Protein AF-A0A2P8HF59-F1 (afdb_monomer)

Organism: Chitinophaga niastensis (NCBI:txid536980)

pLDDT: mean 84.45, std 17.25, range [27.61, 98.44]

Foldseek 3Di:
DDDDDDDDDDDDPPDPPPPPQDDFFPVLVVLLCVCPPDDLVVVLVSLVVVLVVLVVVLVVLVVDDDDDADADDPVQFAFDDPDDFDDPVLLVVLVVVQQVQWFWAWAFAPQWIAIAIDGPCCPPPPNVLFDDKWKWFCKWQFPLRDIDRDIFTNPRPTTHRHPTWTFKTKIKIKGKGFPDKDKDKAFPVRQWDDDPNWIWGFPDADFQKTKIKTAAQLQVFWRDKFFADPVRTTFAFDDKDKWLDDPVVLSVLSVQQSVLSVVLSVCSVVVVDPDSVSSSVSSSVRRDSDDSPHRHRMMMMMTGGSHTGGMMMTMGRPDMDMDIDIDMHGHPDTDPVQWHQYQHPPPRDTDTDRNPPPD

Secondary structure (DSSP, 8-state):
---------------------PPPPHHHHHHHHTTTT--HHHHHHHHHHHHHHHHHHHHHHHH-PPPPP----TTT--B-PPP-PPPHHHHHHHHHHHHTTEEEEEEEETTEEEEEEEETTTTSTTSTTSPPPEEEEEEEEETTS-EE----B-SS---B---SPEEEEEEEEEEEEEEEEEEEEEESS--EEEETTEEEEEEEEETTEEEEEE-HHHHHTEEEEEEE-TTSPBBPEEEEEEESS-HHHHHHHHHHHHHHHHHHHHHHHTT--SSHHHHHHHHHHHS-S--TTSPPS-EEEEEEESS--SEEEEEEEEEEEEEEEEEEEEESS---SSEEEEEPTTT--EEEEE-----

Radius of gyration: 27.86 Å; Cα contacts (8 Å, |Δi|>4): 628; chains: 1; bounding box: 71×87×73 Å

Solvent-accessible surface area (backbone atoms only — not comparable to full-atom values): 20608 Å² total; per-residue (Å²): 139,86,84,90,82,90,80,90,79,88,78,80,82,72,74,79,74,74,72,70,80,76,73,70,33,73,64,54,50,53,59,55,50,72,47,64,94,50,50,73,69,56,47,53,49,55,52,48,52,51,40,51,53,49,48,53,50,55,54,55,56,67,72,60,74,81,84,77,70,50,80,53,54,86,90,66,42,39,69,42,78,77,90,70,85,71,51,71,66,59,54,50,51,48,50,52,56,48,65,75,54,40,24,27,38,73,48,48,41,62,73,19,26,27,39,36,72,41,51,90,56,55,88,43,94,82,51,74,86,59,69,84,63,45,44,32,38,52,31,40,35,30,71,85,73,49,72,46,69,64,74,43,60,51,76,52,70,50,74,41,88,42,82,70,51,52,48,35,32,37,26,45,38,37,41,61,48,65,76,34,73,46,78,47,77,35,34,91,91,43,39,62,50,72,43,98,87,17,47,38,32,58,78,44,78,47,46,14,29,41,28,36,41,23,25,43,66,34,42,76,27,54,74,50,79,46,39,16,28,88,88,67,48,35,40,24,75,72,48,76,53,73,36,60,56,56,71,66,61,48,53,50,44,50,51,51,46,43,52,32,43,54,51,52,51,56,37,48,79,68,61,71,49,90,47,65,68,55,42,49,54,50,48,68,71,55,44,66,65,71,53,93,79,57,90,58,59,33,28,30,40,39,41,34,38,37,26,42,55,49,34,36,40,42,32,29,53,72,34,68,49,77,47,77,48,78,50,73,33,40,41,76,66,66,67,82,82,31,69,40,72,24,36,39,80,89,75,68,45,80,42,84,41,74,46,83,75,79,123

Sequence (359 aa):
MIAKRLTIAALLLIGFNACTPKKPSAKMLEFLAAFDGKTMAEAREILSNHDQEIAHYIDFLKAFKEEAPKSYKADEEKFDEPYTLPSPESVKAKYTAYFAAIGFKQQVVYPNFLVVVEDTRRRSDGLGDLEVPGFETEKIFFHDGSSDNKKYLLDGATKIVAIKTADSILTNVNYSYTTKMVKVTLDKSNRSQTYKGAEIKIVKLDDNRVKLMMRDSAYQNYLYVEALNKDGKPLDYSSRTSSAMESADFKEILNDYSKALKNLIKQFDKGVYKDIASLKKAIAAQISDKSPFDDTTSGFTENYYHGNIDKVNVYLSDGRNKIKQQTVLQNIEPNYTGYTLTQDEKTSALDLKISQVNT

Mean predicted aligned error: 10.86 Å

Structure (mmCIF, N/CA/C/O backbone):
data_AF-A0A2P8HF59-F1
#
_entry.id   AF-A0A2P8HF59-F1
#
loop_
_atom_site.group_PDB
_atom_site.id
_atom_site.type_symbol
_atom_site.label_atom_id
_atom_site.label_alt_id
_atom_site.label_comp_id
_atom_site.label_asym_id
_atom_site.label_entity_id
_atom_site.label_seq_id
_atom_site.pdbx_PDB_ins_code
_atom_site.Cartn_x
_atom_site.Cartn_y
_atom_site.Cartn_z
_atom_site.occupancy
_atom_site.B_iso_or_equiv
_atom_site.auth_seq_id
_atom_site.auth_comp_id
_atom_site.auth_asym_id
_atom_site.auth_atom_id
_atom_site.pdbx_PDB_model_num
ATOM 1 N N . MET A 1 1 ? -34.752 62.292 -49.647 1.00 38.91 1 MET A N 1
ATOM 2 C CA . MET A 1 1 ? -33.740 62.123 -48.580 1.00 38.91 1 MET A CA 1
ATOM 3 C C . MET A 1 1 ? -34.352 61.250 -47.504 1.00 38.91 1 MET A C 1
ATOM 5 O O . MET A 1 1 ? -35.385 61.608 -46.960 1.00 38.91 1 MET A O 1
ATOM 9 N N . ILE A 1 2 ? -33.817 60.039 -47.358 1.00 32.16 2 ILE A N 1
ATOM 10 C CA . ILE A 1 2 ? -34.489 58.876 -46.766 1.00 32.16 2 ILE A CA 1
ATOM 11 C C . ILE A 1 2 ? -34.048 58.689 -45.313 1.00 32.16 2 ILE A C 1
ATOM 13 O O . ILE A 1 2 ? -32.860 58.697 -45.011 1.00 32.16 2 ILE A O 1
ATOM 17 N N . ALA A 1 3 ? -35.034 58.489 -44.441 1.00 33.03 3 ALA A N 1
ATOM 18 C CA . ALA A 1 3 ? -34.884 58.035 -43.066 1.00 33.03 3 ALA A CA 1
ATOM 19 C C . ALA A 1 3 ? -34.903 56.493 -42.964 1.00 33.03 3 ALA A C 1
ATOM 21 O O . ALA A 1 3 ? -35.505 55.824 -43.802 1.00 33.03 3 ALA A O 1
ATOM 22 N N . LYS A 1 4 ? -34.370 55.991 -41.834 1.00 33.38 4 LYS A N 1
ATOM 23 C CA . LYS A 1 4 ? -34.388 54.614 -41.275 1.00 33.38 4 LYS A CA 1
ATOM 24 C C . LYS A 1 4 ? -33.317 53.633 -41.789 1.00 33.38 4 LYS A C 1
ATOM 26 O O . LYS A 1 4 ? -33.374 53.199 -42.931 1.00 33.38 4 LYS A O 1
ATOM 31 N N . ARG A 1 5 ? -32.492 53.102 -40.870 1.00 29.70 5 ARG A N 1
ATOM 32 C CA . ARG A 1 5 ? -32.722 51.821 -40.155 1.00 29.70 5 ARG A CA 1
ATOM 33 C C . ARG A 1 5 ? -31.656 51.568 -39.070 1.00 29.70 5 ARG A C 1
ATOM 35 O O . ARG A 1 5 ? -30.482 51.851 -39.257 1.00 29.70 5 ARG A O 1
ATOM 42 N N . LEU A 1 6 ? -32.126 51.015 -37.950 1.00 33.59 6 LEU A N 1
ATOM 43 C CA . LEU A 1 6 ? -31.378 50.376 -36.862 1.00 33.59 6 LEU A CA 1
ATOM 44 C C . LEU A 1 6 ? -30.552 49.191 -37.399 1.00 33.59 6 LEU A C 1
ATOM 46 O O . LEU A 1 6 ? -31.091 48.395 -38.169 1.00 33.59 6 LEU A O 1
ATOM 50 N N . THR A 1 7 ? -29.324 48.978 -36.922 1.00 29.59 7 THR A N 1
ATOM 51 C CA . THR A 1 7 ? -28.735 47.627 -36.830 1.00 29.59 7 THR A CA 1
ATOM 52 C C . THR A 1 7 ? -27.801 47.552 -35.624 1.00 29.59 7 THR A C 1
ATOM 54 O O . THR A 1 7 ? -26.777 48.223 -35.554 1.00 29.59 7 THR A O 1
ATOM 57 N N . ILE A 1 8 ? -28.225 46.737 -34.661 1.00 32.34 8 ILE A N 1
ATOM 58 C CA . ILE A 1 8 ? -27.476 46.255 -33.505 1.00 32.34 8 ILE A CA 1
ATOM 59 C C . ILE A 1 8 ? -26.435 45.254 -34.017 1.00 32.34 8 ILE A C 1
ATOM 61 O O . ILE A 1 8 ? -26.804 44.283 -34.673 1.00 32.34 8 ILE A O 1
ATOM 65 N N . ALA A 1 9 ? -25.163 45.453 -33.683 1.00 29.34 9 ALA A N 1
ATOM 66 C CA . ALA A 1 9 ? -24.141 44.414 -33.765 1.00 29.34 9 ALA A CA 1
ATOM 67 C C . ALA A 1 9 ? -23.433 44.325 -32.409 1.00 29.34 9 ALA A C 1
ATOM 69 O O . ALA A 1 9 ? -22.420 44.972 -32.157 1.00 29.34 9 ALA A O 1
ATOM 70 N N . ALA A 1 10 ? -24.026 43.531 -31.518 1.00 30.00 10 ALA A N 1
ATOM 71 C CA . ALA A 1 10 ? -23.351 42.982 -30.357 1.00 30.00 10 ALA A CA 1
ATOM 72 C C . ALA A 1 10 ? -22.351 41.926 -30.850 1.00 30.00 10 ALA A C 1
ATOM 74 O O . ALA A 1 10 ? -22.754 40.851 -31.293 1.00 30.00 10 ALA A O 1
ATOM 75 N N . LEU A 1 11 ? -21.055 42.231 -30.796 1.00 29.73 11 LEU A N 1
ATOM 76 C CA . LEU A 1 11 ? -19.991 41.265 -31.060 1.00 29.73 11 LEU A CA 1
ATOM 77 C C . LEU A 1 11 ? -19.392 40.815 -29.726 1.00 29.73 11 LEU A C 1
ATOM 79 O O . LEU A 1 11 ? -18.489 41.426 -29.167 1.00 29.73 11 LEU A O 1
ATOM 83 N N . LEU A 1 12 ? -20.031 39.765 -29.207 1.00 27.61 12 LEU A N 1
ATOM 84 C CA . LEU A 1 12 ? -19.476 38.635 -28.461 1.00 27.61 12 LEU A CA 1
ATOM 85 C C . LEU A 1 12 ? -17.967 38.714 -28.158 1.00 27.61 12 LEU A C 1
ATOM 87 O O . LEU A 1 12 ? -17.145 38.116 -28.848 1.00 27.61 12 LEU A O 1
ATOM 91 N N . LEU A 1 13 ? -17.623 39.334 -27.029 1.00 29.05 13 LEU A N 1
ATOM 92 C CA . LEU A 1 13 ? -16.489 38.904 -26.211 1.00 29.05 13 LEU A CA 1
ATOM 93 C C . LEU A 1 13 ? -16.902 37.604 -25.501 1.00 29.05 13 LEU A C 1
ATOM 95 O O . LEU A 1 13 ? -17.212 37.600 -24.311 1.00 29.05 13 LEU A O 1
ATOM 99 N N . ILE A 1 14 ? -16.963 36.491 -26.243 1.00 33.50 14 ILE A N 1
ATOM 100 C CA . ILE A 1 14 ? -16.892 35.174 -25.604 1.00 33.50 14 ILE A CA 1
ATOM 101 C C . ILE A 1 14 ? -15.462 35.058 -25.103 1.00 33.50 14 ILE A C 1
ATOM 103 O O . ILE A 1 14 ? -14.513 35.008 -25.886 1.00 33.50 14 ILE A O 1
ATOM 107 N N . GLY A 1 15 ? -15.334 35.062 -23.780 1.00 29.17 15 GLY A N 1
ATOM 108 C CA . GLY A 1 15 ? -14.090 34.790 -23.098 1.00 29.17 15 GLY A CA 1
ATOM 109 C C . GLY A 1 15 ? -13.474 33.510 -23.641 1.00 29.17 15 GLY A C 1
ATOM 110 O O . GLY A 1 15 ? -14.030 32.419 -23.500 1.00 29.17 15 GLY A O 1
ATOM 111 N N . PHE A 1 16 ? -12.280 33.646 -24.208 1.00 28.77 16 PHE A N 1
ATOM 112 C CA . PHE A 1 16 ? -11.287 32.600 -24.083 1.00 28.77 16 PHE A CA 1
ATOM 113 C C . PHE A 1 16 ? -11.053 32.430 -22.580 1.00 28.77 16 PHE A C 1
ATOM 115 O O . PHE A 1 16 ? -10.208 33.097 -21.988 1.00 28.77 16 PHE A O 1
ATOM 122 N N . ASN A 1 17 ? -11.833 31.548 -21.948 1.00 28.52 17 ASN A N 1
ATOM 123 C CA . ASN A 1 17 ? -11.328 30.800 -20.814 1.00 28.52 17 ASN A CA 1
ATOM 124 C C . ASN A 1 17 ? -10.080 30.114 -21.351 1.00 28.52 17 ASN A C 1
ATOM 126 O O . ASN A 1 17 ? -10.163 29.103 -22.050 1.00 28.52 17 ASN A O 1
ATOM 130 N N . ALA A 1 18 ? -8.935 30.744 -21.110 1.00 30.19 18 ALA A N 1
ATOM 131 C CA . ALA A 1 18 ? -7.647 30.121 -21.249 1.00 30.19 18 ALA A CA 1
ATOM 132 C C . ALA A 1 18 ? -7.712 28.856 -20.390 1.00 30.19 18 ALA A C 1
ATOM 134 O O . ALA A 1 18 ? -7.566 28.908 -19.171 1.00 30.19 18 ALA A O 1
ATOM 135 N N . CYS A 1 19 ? -8.003 27.720 -21.033 1.00 35.47 19 CYS A N 1
ATOM 136 C CA . CYS A 1 19 ? -7.560 26.429 -20.553 1.00 35.47 19 CYS A CA 1
ATOM 137 C C . CYS A 1 19 ? -6.059 26.597 -20.384 1.00 35.47 19 CYS A C 1
ATOM 139 O O . CYS A 1 19 ? -5.315 26.594 -21.365 1.00 35.47 19 CYS A O 1
ATOM 141 N N . THR A 1 20 ? -5.620 26.819 -19.149 1.00 37.91 20 THR A N 1
ATOM 142 C CA . THR A 1 20 ? -4.241 26.549 -18.789 1.00 37.91 20 THR A CA 1
ATOM 143 C C . THR A 1 20 ? -3.966 25.134 -19.293 1.00 37.91 20 THR A C 1
ATOM 145 O O . THR A 1 20 ? -4.726 24.224 -18.948 1.00 37.91 20 THR A O 1
ATOM 148 N N . PRO A 1 21 ? -2.992 24.941 -20.202 1.00 43.91 21 PRO A N 1
ATOM 149 C CA . PRO A 1 21 ? -2.698 23.619 -20.724 1.00 43.91 21 PRO A CA 1
ATOM 150 C C . PRO A 1 21 ? -2.394 22.732 -19.523 1.00 43.91 21 PRO A C 1
ATOM 152 O O . PRO A 1 21 ? -1.458 22.993 -18.763 1.00 43.91 21 PRO A O 1
ATOM 155 N N . LYS A 1 22 ? -3.268 21.751 -19.294 1.00 60.56 22 LYS A N 1
ATOM 156 C CA . LYS A 1 22 ? -3.132 20.838 -18.172 1.00 60.56 22 LYS A CA 1
ATOM 157 C C . LYS A 1 22 ? -1.852 20.040 -18.408 1.00 60.56 22 LYS A C 1
ATOM 159 O O . LYS A 1 22 ? -1.588 19.573 -19.515 1.00 60.56 22 LYS A O 1
ATOM 164 N N . LYS A 1 23 ? -0.978 20.025 -17.403 1.00 62.94 23 LYS A N 1
ATOM 165 C CA . LYS A 1 23 ? 0.322 19.364 -17.506 1.00 62.94 23 LYS A CA 1
ATOM 166 C C . LYS A 1 23 ? 0.081 17.849 -17.416 1.00 62.94 23 LYS A C 1
ATOM 168 O O . LYS A 1 23 ? -0.527 17.437 -16.430 1.00 62.94 23 LYS A O 1
ATOM 173 N N . PRO A 1 24 ? 0.556 17.038 -18.379 1.00 68.81 24 PRO A N 1
ATOM 174 C CA . PRO A 1 24 ? 0.387 15.587 -18.334 1.00 68.81 24 PRO A CA 1
ATOM 175 C C . PRO A 1 24 ? 0.991 14.981 -17.061 1.00 68.81 24 PRO A C 1
ATOM 177 O O . PRO A 1 24 ? 2.034 15.455 -16.593 1.00 68.81 24 PRO A O 1
ATOM 180 N N . SER A 1 25 ? 0.373 13.923 -16.527 1.00 71.19 25 SER A N 1
ATOM 181 C CA . SER A 1 25 ? 0.937 13.155 -15.410 1.00 71.19 25 SER A CA 1
ATOM 182 C C . SER A 1 25 ? 2.217 12.410 -15.822 1.00 71.19 25 SER A C 1
ATOM 184 O O . SER A 1 25 ? 2.475 12.200 -17.009 1.00 71.19 25 SER A O 1
ATOM 186 N N . ALA A 1 26 ? 3.0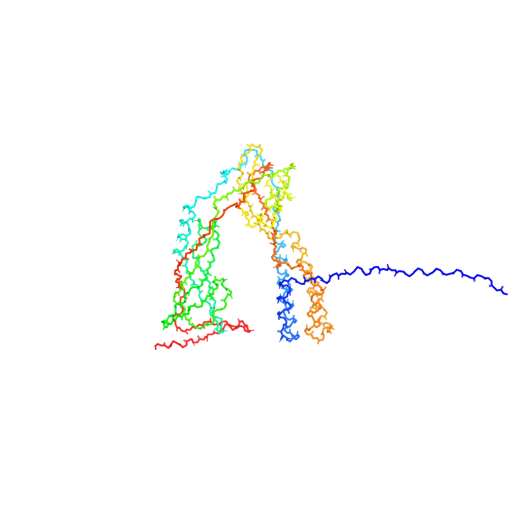38 11.985 -14.854 1.00 76.12 26 ALA A N 1
ATOM 187 C CA . ALA A 1 26 ? 4.251 11.208 -15.140 1.00 76.12 26 ALA A CA 1
ATOM 188 C C . ALA A 1 26 ? 3.926 9.897 -15.880 1.00 76.12 26 ALA A C 1
ATOM 190 O O . ALA A 1 26 ? 4.586 9.565 -16.861 1.00 76.12 26 ALA A O 1
ATOM 191 N N . LYS A 1 27 ? 2.843 9.219 -15.485 1.00 76.69 27 LYS A N 1
ATOM 192 C CA . LYS A 1 27 ? 2.346 8.006 -16.148 1.00 76.69 27 LYS A CA 1
ATOM 193 C C . LYS A 1 27 ? 1.855 8.278 -17.566 1.00 76.69 27 LYS 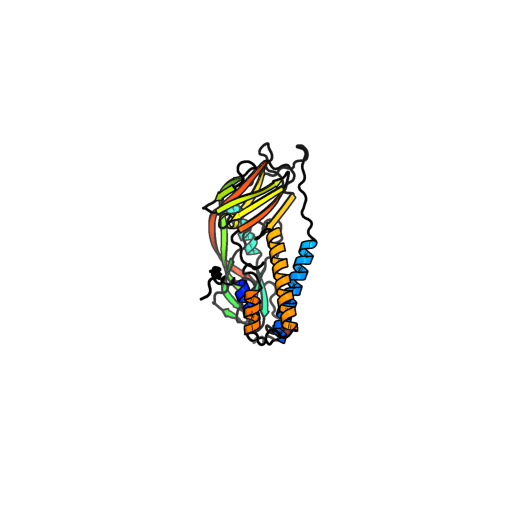A C 1
ATOM 195 O O . LYS A 1 27 ? 2.102 7.477 -18.462 1.00 76.69 27 LYS A O 1
ATOM 200 N N . MET A 1 28 ? 1.225 9.429 -17.800 1.00 79.81 28 MET A N 1
ATOM 201 C CA . MET A 1 28 ? 0.874 9.858 -19.155 1.00 79.81 28 MET A CA 1
ATOM 202 C C . MET A 1 28 ? 2.122 10.086 -20.017 1.00 79.81 28 MET A C 1
ATOM 204 O O . MET A 1 28 ? 2.143 9.710 -21.186 1.00 79.81 28 MET A O 1
ATOM 208 N N . LEU A 1 29 ? 3.177 10.683 -19.457 1.00 83.19 29 LEU A N 1
ATOM 209 C CA . LEU A 1 29 ? 4.440 10.883 -20.171 1.00 83.19 29 LEU A CA 1
ATOM 210 C C . LEU A 1 29 ? 5.133 9.552 -20.493 1.00 83.19 29 LEU A C 1
ATOM 212 O O . LEU A 1 29 ? 5.613 9.392 -21.612 1.00 83.19 29 LEU A O 1
ATOM 216 N N . GLU A 1 30 ? 5.133 8.595 -19.562 1.00 82.56 30 GLU A N 1
ATOM 217 C CA . GLU A 1 30 ? 5.618 7.226 -19.794 1.00 82.56 30 GLU A CA 1
ATOM 218 C C . GLU A 1 30 ? 4.829 6.536 -20.915 1.00 82.56 30 GLU A C 1
ATOM 220 O O . GLU A 1 30 ? 5.422 5.989 -21.845 1.00 82.56 30 GLU A O 1
ATOM 225 N N . PHE A 1 31 ? 3.496 6.632 -20.889 1.00 85.25 31 PHE A N 1
ATOM 226 C CA . PHE A 1 31 ? 2.644 6.079 -21.941 1.00 85.25 31 PHE A CA 1
ATOM 227 C C . PHE A 1 31 ? 2.947 6.705 -23.308 1.00 85.25 31 PHE A C 1
ATOM 229 O O . PHE A 1 31 ? 3.101 5.999 -24.301 1.00 85.25 31 PHE A O 1
ATOM 236 N N . LEU A 1 32 ? 3.108 8.029 -23.372 1.00 88.06 32 LEU A N 1
ATOM 237 C CA . LEU A 1 32 ? 3.492 8.723 -24.603 1.00 88.06 32 LEU A CA 1
ATOM 238 C C . LEU A 1 32 ? 4.896 8.329 -25.088 1.00 88.06 32 LEU A C 1
ATOM 240 O O . LEU A 1 32 ? 5.128 8.302 -26.298 1.00 88.06 32 LEU A O 1
ATOM 244 N N . ALA A 1 33 ? 5.826 8.036 -24.179 1.00 88.25 33 ALA A N 1
ATOM 245 C CA . ALA A 1 33 ? 7.178 7.594 -24.516 1.00 88.25 33 ALA A CA 1
ATOM 246 C C . ALA A 1 33 ? 7.205 6.182 -25.124 1.00 88.25 33 ALA A C 1
ATOM 248 O O . ALA A 1 33 ? 8.082 5.887 -25.932 1.00 88.25 33 ALA A O 1
ATOM 249 N N . ALA A 1 34 ? 6.211 5.332 -24.834 1.00 88.12 34 ALA A N 1
ATOM 250 C CA . ALA A 1 34 ? 6.103 3.994 -25.427 1.00 88.12 34 ALA A CA 1
ATOM 251 C C . ALA A 1 34 ? 5.974 4.007 -26.966 1.00 88.12 34 ALA A C 1
ATOM 253 O O . ALA A 1 34 ? 6.251 3.005 -27.626 1.00 88.12 34 ALA A O 1
ATOM 254 N N . PHE A 1 35 ? 5.587 5.148 -27.546 1.00 91.44 35 PHE A N 1
ATOM 255 C CA . PHE A 1 35 ? 5.467 5.345 -28.991 1.00 91.44 35 PHE A CA 1
ATOM 256 C C . PHE A 1 35 ? 6.767 5.827 -29.655 1.00 91.44 35 PHE A C 1
ATOM 258 O O . PHE A 1 35 ? 6.836 5.896 -30.884 1.00 91.44 35 PHE A O 1
ATOM 265 N N . ASP A 1 36 ? 7.797 6.185 -28.887 1.00 90.50 36 ASP A N 1
ATOM 266 C CA . ASP A 1 36 ? 9.020 6.755 -29.448 1.00 90.50 36 ASP A CA 1
ATOM 267 C C . ASP A 1 36 ? 9.812 5.714 -30.248 1.00 90.50 36 ASP A C 1
ATOM 269 O O . ASP A 1 36 ? 10.074 4.599 -29.798 1.00 90.50 36 ASP A O 1
ATOM 273 N N . GLY A 1 37 ? 10.164 6.078 -31.485 1.00 89.94 37 GLY A N 1
ATOM 274 C CA . GLY A 1 37 ? 10.840 5.183 -32.427 1.00 89.94 37 GLY A CA 1
ATOM 275 C C . GLY A 1 37 ? 9.962 4.060 -32.993 1.00 89.94 37 GLY A C 1
ATOM 276 O O . GLY A 1 37 ? 10.484 3.210 -33.710 1.00 89.94 37 GLY A O 1
ATOM 277 N N . LYS A 1 38 ? 8.655 4.048 -32.699 1.00 93.06 38 LYS A N 1
ATOM 278 C CA . LYS A 1 38 ? 7.714 3.049 -33.218 1.00 93.06 38 LYS A CA 1
ATOM 279 C C . LYS A 1 38 ? 7.197 3.405 -34.604 1.00 93.06 38 LYS A C 1
ATOM 281 O O . LYS A 1 38 ? 7.033 4.569 -34.965 1.00 93.06 38 LYS A O 1
ATOM 286 N N . THR A 1 39 ? 6.897 2.376 -35.379 1.00 94.19 39 THR A N 1
ATOM 287 C CA . THR A 1 39 ? 6.131 2.491 -36.618 1.00 94.19 39 THR A CA 1
ATOM 288 C C . THR A 1 39 ? 4.648 2.710 -36.316 1.00 94.19 39 THR A C 1
ATOM 290 O O . THR A 1 39 ? 4.161 2.433 -35.220 1.00 94.19 39 THR A O 1
ATOM 293 N N . MET A 1 40 ? 3.892 3.177 -37.312 1.00 93.25 40 MET A N 1
ATOM 294 C CA . MET A 1 40 ? 2.438 3.320 -37.183 1.00 93.25 40 MET A CA 1
ATOM 295 C C . MET A 1 40 ? 1.758 1.971 -36.873 1.00 93.25 40 MET A C 1
ATOM 297 O O . MET A 1 40 ? 0.856 1.920 -36.043 1.00 93.25 40 MET A O 1
ATOM 301 N N . ALA A 1 41 ? 2.220 0.866 -37.466 1.00 92.69 41 ALA A N 1
ATOM 302 C CA . ALA A 1 41 ? 1.682 -0.463 -37.172 1.00 92.69 41 ALA A CA 1
ATOM 303 C C . ALA A 1 41 ? 1.895 -0.861 -35.699 1.00 92.69 41 ALA A C 1
ATOM 305 O O . ALA A 1 41 ? 0.938 -1.235 -35.025 1.00 92.69 41 ALA A O 1
ATOM 306 N N . GLU A 1 42 ? 3.111 -0.687 -35.172 1.00 92.12 42 GLU A N 1
ATOM 307 C CA . GLU A 1 42 ? 3.408 -0.947 -33.755 1.00 92.12 42 GLU A CA 1
ATOM 308 C C . GLU A 1 42 ? 2.610 -0.021 -32.825 1.00 92.12 42 GLU A C 1
ATOM 310 O O . GLU A 1 42 ? 2.076 -0.457 -31.810 1.00 92.12 42 GLU A O 1
ATOM 315 N N . ALA A 1 43 ? 2.462 1.259 -33.177 1.00 92.88 43 ALA A N 1
ATOM 316 C CA . ALA A 1 43 ? 1.654 2.201 -32.404 1.00 92.88 43 ALA A CA 1
ATOM 317 C C . ALA A 1 43 ? 0.179 1.771 -32.318 1.00 92.88 43 ALA A C 1
ATOM 319 O O . ALA A 1 43 ? -0.466 1.935 -31.279 1.00 92.88 43 ALA A O 1
ATOM 320 N N . ARG A 1 44 ? -0.361 1.200 -33.399 1.00 93.62 44 ARG A N 1
ATOM 321 C CA . ARG A 1 44 ? -1.729 0.676 -33.435 1.00 93.62 44 ARG A CA 1
ATOM 322 C C . ARG A 1 44 ? -1.905 -0.546 -32.540 1.00 93.62 44 ARG A C 1
ATOM 324 O O . ARG A 1 44 ? -2.962 -0.682 -31.920 1.00 93.62 44 ARG A O 1
ATOM 331 N N . GLU A 1 45 ? -0.894 -1.405 -32.485 1.00 92.44 45 GLU A N 1
ATOM 332 C CA . GLU A 1 45 ? -0.853 -2.570 -31.604 1.00 92.44 45 GLU A CA 1
ATOM 333 C C . GLU A 1 45 ? -0.790 -2.148 -30.131 1.00 92.44 45 GLU A C 1
ATOM 335 O O . GLU A 1 45 ? -1.604 -2.612 -29.338 1.00 92.44 45 GLU A O 1
ATOM 340 N N . ILE A 1 46 ? 0.065 -1.176 -29.784 1.00 90.62 46 ILE A N 1
ATOM 341 C CA . ILE A 1 46 ? 0.151 -0.616 -28.423 1.00 90.62 46 ILE A CA 1
ATOM 342 C C . ILE A 1 46 ? -1.218 -0.107 -27.947 1.00 90.62 46 ILE A C 1
ATOM 344 O O . ILE A 1 46 ? -1.645 -0.442 -26.840 1.00 90.62 46 ILE A O 1
ATOM 348 N N . LEU A 1 47 ? -1.924 0.668 -28.783 1.00 92.62 47 LEU A N 1
ATOM 349 C CA . LEU A 1 47 ? -3.267 1.168 -28.462 1.00 92.62 47 LEU A CA 1
ATOM 350 C C . LEU A 1 47 ? -4.285 0.034 -28.292 1.00 92.62 47 LEU A C 1
ATOM 352 O O . LEU A 1 47 ? -5.103 0.087 -27.377 1.00 92.62 47 LEU A O 1
ATOM 356 N N . SER A 1 48 ? -4.237 -0.979 -29.165 1.00 92.38 48 SER A N 1
ATOM 357 C CA . SER A 1 48 ? -5.096 -2.168 -29.083 1.00 92.38 48 SER A CA 1
ATOM 358 C C . SER A 1 48 ? -4.902 -2.920 -27.771 1.00 92.38 48 SER A C 1
ATOM 360 O O . SER A 1 48 ? -5.883 -3.249 -27.108 1.00 92.38 48 SER A O 1
ATOM 362 N N . ASN A 1 49 ? -3.647 -3.178 -27.401 1.00 89.69 49 ASN A N 1
ATOM 363 C CA . ASN A 1 49 ? -3.311 -3.932 -26.198 1.00 89.69 49 ASN A CA 1
ATOM 364 C C . ASN A 1 49 ? -3.794 -3.182 -24.953 1.00 89.69 49 ASN A C 1
ATOM 366 O O . ASN A 1 49 ? -4.464 -3.773 -24.112 1.00 89.69 49 ASN A O 1
ATOM 370 N N . HIS A 1 50 ? -3.590 -1.861 -24.896 1.00 88.62 50 HIS A N 1
ATOM 371 C CA . HIS A 1 50 ? -4.108 -1.044 -23.795 1.00 88.62 50 HIS A CA 1
ATOM 372 C C . HIS A 1 50 ? -5.647 -1.030 -23.736 1.00 88.62 50 HIS A C 1
ATOM 374 O O . HIS A 1 50 ? -6.210 -1.090 -22.646 1.00 88.62 50 HIS A O 1
ATOM 380 N N . ASP A 1 51 ? -6.362 -0.973 -24.870 1.00 91.38 51 ASP A N 1
ATOM 381 C CA . ASP A 1 51 ? -7.837 -1.041 -24.852 1.00 91.38 51 ASP A CA 1
ATOM 382 C C . ASP A 1 51 ? -8.329 -2.400 -24.337 1.00 91.38 51 ASP A C 1
ATOM 384 O O . ASP A 1 51 ? -9.265 -2.451 -23.538 1.00 91.38 51 ASP A O 1
ATOM 388 N N . GLN A 1 52 ? -7.673 -3.493 -24.737 1.00 91.38 52 GLN A N 1
ATOM 389 C CA . GLN A 1 52 ? -7.991 -4.838 -24.255 1.00 91.38 52 GLN A CA 1
ATOM 390 C C . GLN A 1 52 ? -7.710 -5.001 -22.759 1.00 91.38 52 GLN A C 1
ATOM 392 O O . GLN A 1 52 ? -8.560 -5.519 -22.037 1.00 91.38 52 GLN A O 1
ATOM 397 N N . GLU A 1 53 ? -6.561 -4.530 -22.274 1.00 87.56 53 GLU A N 1
ATOM 398 C CA . GLU A 1 53 ? -6.213 -4.555 -20.849 1.00 87.56 53 GLU A CA 1
ATOM 399 C C . GLU A 1 53 ? -7.249 -3.805 -20.005 1.00 87.56 53 GLU A C 1
ATOM 401 O O . GLU A 1 53 ? -7.766 -4.344 -19.022 1.00 87.56 53 GLU A O 1
ATOM 406 N N . ILE A 1 54 ? -7.622 -2.592 -20.423 1.00 88.69 54 ILE A N 1
ATOM 407 C CA . ILE A 1 54 ? -8.642 -1.796 -19.733 1.00 88.69 54 ILE A CA 1
ATOM 408 C C . ILE A 1 54 ? -10.012 -2.480 -19.805 1.00 88.69 54 ILE A C 1
ATOM 410 O O . ILE A 1 54 ? -10.735 -2.496 -18.809 1.00 88.69 54 ILE A O 1
ATOM 414 N N . ALA A 1 55 ? -10.376 -3.081 -20.942 1.00 88.00 55 ALA A N 1
ATOM 415 C CA . ALA A 1 55 ? -11.630 -3.818 -21.080 1.00 88.00 55 ALA A CA 1
ATOM 416 C C . ALA A 1 55 ? -11.698 -5.024 -20.129 1.00 88.00 55 ALA A C 1
ATOM 418 O O . ALA A 1 55 ? -12.679 -5.163 -19.397 1.00 88.00 55 ALA A O 1
ATOM 419 N N . HIS A 1 56 ? -10.641 -5.841 -20.070 1.00 87.75 56 HIS A N 1
ATOM 420 C CA . HIS A 1 56 ? -10.547 -6.960 -19.130 1.00 87.75 56 HIS A CA 1
ATOM 421 C C . HIS A 1 56 ? -10.659 -6.489 -17.682 1.00 87.75 56 HIS A C 1
ATOM 423 O O . HIS A 1 56 ? -11.344 -7.116 -16.875 1.00 87.75 56 HIS A O 1
ATOM 429 N N . TYR A 1 57 ? -10.028 -5.363 -17.354 1.00 85.56 57 TYR A N 1
ATOM 430 C CA . TYR A 1 57 ? -10.078 -4.810 -16.012 1.00 85.56 57 TYR A CA 1
ATOM 431 C C . TYR A 1 57 ? -11.477 -4.284 -15.647 1.00 85.56 57 TYR A C 1
ATOM 433 O O . TYR A 1 57 ? -11.980 -4.555 -14.557 1.00 85.56 57 TYR A O 1
ATOM 441 N N . ILE A 1 58 ? -12.163 -3.606 -16.573 1.00 86.56 58 ILE A N 1
ATOM 442 C CA . ILE A 1 58 ? -13.567 -3.199 -16.407 1.00 86.56 58 ILE A CA 1
ATOM 443 C C . ILE A 1 58 ? -14.466 -4.423 -16.187 1.00 86.56 58 ILE A C 1
ATOM 445 O O . ILE A 1 58 ? -15.321 -4.403 -15.301 1.00 86.56 58 ILE A O 1
ATOM 449 N N . ASP A 1 59 ? -14.287 -5.488 -16.968 1.00 86.56 59 ASP A N 1
ATOM 450 C CA . ASP A 1 59 ? -15.090 -6.707 -16.845 1.00 86.56 59 ASP A CA 1
ATOM 451 C C . ASP A 1 59 ? -14.817 -7.451 -15.536 1.00 86.56 59 ASP A C 1
ATOM 453 O O . ASP A 1 59 ? -15.757 -7.875 -14.861 1.00 86.56 59 ASP A O 1
ATOM 457 N N . PHE A 1 60 ? -13.555 -7.511 -15.112 1.00 84.12 60 PHE A N 1
ATOM 458 C CA . PHE A 1 60 ? -13.174 -7.994 -13.790 1.00 84.12 60 PHE A CA 1
ATOM 459 C C . PHE A 1 60 ? -13.890 -7.208 -12.684 1.00 84.12 60 PHE A C 1
ATOM 461 O O . PHE A 1 60 ? -14.516 -7.808 -11.813 1.00 84.12 60 PHE A O 1
ATOM 468 N N . LEU A 1 61 ? -13.902 -5.872 -12.752 1.00 82.38 61 LEU A N 1
ATOM 469 C CA . LEU A 1 61 ? -14.588 -5.028 -11.767 1.00 82.38 61 LEU A CA 1
ATOM 470 C C . LEU A 1 61 ? -16.114 -5.217 -11.738 1.00 82.38 61 LEU A C 1
ATOM 472 O O . LEU A 1 61 ? -16.726 -4.994 -10.693 1.00 82.38 61 LEU A O 1
ATOM 476 N N . LYS A 1 62 ? -16.745 -5.630 -12.846 1.00 81.75 62 LYS A N 1
ATOM 477 C CA . LYS A 1 62 ? -18.185 -5.956 -12.877 1.00 81.75 62 LYS A CA 1
ATOM 478 C C . LYS A 1 62 ? -18.516 -7.230 -12.101 1.00 81.75 62 LYS A C 1
ATOM 480 O O . LYS A 1 62 ? -19.650 -7.371 -11.647 1.00 81.75 62 LYS A O 1
ATOM 485 N N . ALA A 1 63 ? -17.559 -8.146 -11.948 1.00 77.69 63 ALA A N 1
ATOM 486 C CA . ALA A 1 63 ? -17.764 -9.381 -11.196 1.00 77.69 63 ALA A CA 1
ATOM 487 C C . ALA A 1 63 ? -17.873 -9.140 -9.678 1.00 77.69 63 ALA A C 1
ATOM 489 O O . ALA A 1 63 ? -18.458 -9.957 -8.964 1.00 77.69 63 ALA A O 1
ATOM 490 N N . PHE A 1 64 ? -17.366 -8.008 -9.178 1.00 74.31 64 PHE A N 1
ATOM 491 C CA . PHE A 1 64 ? -17.456 -7.646 -7.766 1.00 74.31 64 PHE A CA 1
ATOM 492 C C . PHE A 1 64 ? -18.817 -7.030 -7.445 1.00 74.31 64 PHE A C 1
ATOM 494 O O . PHE A 1 64 ? -19.146 -5.924 -7.882 1.00 74.31 64 PHE A O 1
ATOM 501 N N . LYS A 1 65 ? -19.601 -7.738 -6.630 1.00 70.06 65 LYS A N 1
ATOM 502 C CA . LYS A 1 65 ? -20.784 -7.174 -5.975 1.00 70.06 65 LYS A CA 1
ATOM 503 C C . LYS A 1 65 ? -20.337 -6.427 -4.722 1.00 70.06 65 LYS A C 1
ATOM 505 O O . LYS A 1 65 ? -19.558 -6.965 -3.942 1.00 70.06 65 LYS A O 1
ATOM 510 N N . GLU A 1 66 ? -20.830 -5.205 -4.532 1.00 74.19 66 GLU A N 1
ATOM 511 C CA . GLU A 1 66 ? -20.651 -4.503 -3.257 1.00 74.19 66 GLU A CA 1
ATOM 512 C C . GLU A 1 66 ? -21.357 -5.292 -2.146 1.00 74.19 66 GLU A C 1
ATOM 514 O O . GLU A 1 66 ? -22.503 -5.719 -2.318 1.00 74.19 66 GLU A O 1
ATOM 519 N N . GLU A 1 67 ? -20.670 -5.508 -1.022 1.00 82.50 67 GLU A N 1
ATOM 520 C CA . GLU A 1 67 ? -21.301 -6.076 0.167 1.00 82.50 67 GLU A CA 1
ATOM 521 C C . GLU A 1 67 ? -22.339 -5.075 0.700 1.00 82.50 67 GLU A C 1
ATOM 523 O O . GLU A 1 67 ? -22.067 -3.885 0.859 1.00 82.50 67 GLU A O 1
ATOM 528 N N . ALA A 1 68 ? -23.566 -5.541 0.931 1.00 87.88 68 ALA A N 1
ATOM 529 C CA . ALA A 1 68 ? -24.600 -4.710 1.532 1.00 87.88 68 ALA A CA 1
ATOM 530 C C . ALA A 1 68 ? -24.380 -4.625 3.055 1.00 87.88 68 ALA A C 1
ATOM 532 O O . ALA A 1 68 ? -24.069 -5.654 3.665 1.00 87.88 68 ALA A O 1
ATOM 533 N N . PRO A 1 69 ? -24.579 -3.448 3.681 1.00 92.00 69 PRO A N 1
ATOM 534 C CA . PRO A 1 69 ? -24.586 -3.330 5.134 1.00 92.00 69 PRO A CA 1
ATOM 535 C C . PRO A 1 69 ? -25.591 -4.291 5.777 1.00 92.00 69 PRO A C 1
ATOM 537 O O . PRO A 1 69 ? -26.660 -4.563 5.225 1.00 92.00 69 PRO A O 1
ATOM 540 N N . LYS A 1 70 ? -25.238 -4.792 6.958 1.00 94.25 70 LYS A N 1
ATOM 541 C CA . LYS A 1 70 ? -26.050 -5.681 7.789 1.00 94.25 70 LYS A CA 1
ATOM 542 C C . LYS A 1 70 ? -26.231 -5.033 9.153 1.00 94.25 70 LYS A C 1
ATOM 544 O O . LYS A 1 70 ? -25.260 -4.569 9.744 1.00 94.25 70 LYS A O 1
ATOM 549 N N . SER A 1 71 ? -27.454 -5.051 9.664 1.00 95.38 71 SER A N 1
ATOM 550 C CA . SER A 1 71 ? -27.720 -4.725 11.063 1.00 95.38 71 SER A CA 1
ATOM 551 C C . SER A 1 71 ? -27.664 -5.999 11.903 1.00 95.38 71 SER A C 1
ATOM 553 O O . SER A 1 71 ? -28.108 -7.056 11.454 1.00 95.38 71 SER A O 1
ATOM 555 N N . TYR A 1 72 ? -27.108 -5.887 13.106 1.00 95.88 72 TYR A N 1
ATOM 556 C CA . TYR A 1 72 ? -26.957 -6.991 14.054 1.00 95.88 72 TYR A CA 1
ATOM 557 C C . TYR A 1 72 ? -27.825 -6.752 15.285 1.00 95.88 72 TYR A C 1
ATOM 559 O O . TYR A 1 72 ? -28.029 -5.610 15.704 1.00 95.88 72 TYR A O 1
ATOM 567 N N . LYS A 1 73 ? -28.315 -7.813 15.920 1.00 96.44 73 LYS A N 1
ATOM 568 C CA . LYS A 1 73 ? -28.813 -7.689 17.296 1.00 96.44 73 LYS A CA 1
ATOM 569 C C . LYS A 1 73 ? -27.643 -7.649 18.276 1.00 96.44 73 LYS A C 1
ATOM 571 O O . LYS A 1 73 ? -26.555 -8.117 17.969 1.00 96.44 73 LYS A O 1
ATOM 576 N N . ALA A 1 74 ? -27.879 -7.116 19.475 1.00 92.56 74 ALA A N 1
ATOM 577 C CA . ALA A 1 74 ? -26.836 -6.957 20.493 1.00 92.56 74 ALA A CA 1
ATOM 578 C C . ALA A 1 74 ? -26.176 -8.287 20.918 1.00 92.56 74 ALA A C 1
ATOM 580 O O . ALA A 1 74 ? -25.012 -8.294 21.300 1.00 92.56 74 ALA A O 1
ATOM 581 N N . ASP A 1 75 ? -26.910 -9.398 20.858 1.00 95.12 75 ASP A N 1
ATOM 582 C CA . ASP A 1 75 ? -26.438 -10.757 21.149 1.00 95.12 75 ASP A CA 1
ATOM 583 C C . ASP A 1 75 ? -25.749 -11.444 19.956 1.00 95.12 75 ASP A C 1
ATOM 585 O O . ASP A 1 75 ? -25.124 -12.488 20.128 1.00 95.12 75 ASP A O 1
ATOM 589 N N . GLU A 1 76 ? -25.835 -10.858 18.760 1.00 96.50 76 GLU A N 1
ATOM 590 C CA . GLU A 1 76 ? -25.182 -11.335 17.535 1.00 96.50 76 GLU A CA 1
ATOM 591 C C . GLU A 1 76 ? -23.850 -10.606 17.263 1.00 96.50 76 GLU A C 1
ATOM 593 O O . GLU A 1 76 ? -23.109 -11.000 16.358 1.00 96.50 76 GLU A O 1
ATOM 598 N N . GLU A 1 77 ? -23.542 -9.546 18.021 1.00 97.38 77 GLU A N 1
ATOM 599 C CA . GLU A 1 77 ? -22.292 -8.798 17.882 1.00 97.38 77 GLU A CA 1
ATOM 600 C C . GLU A 1 77 ? -21.092 -9.636 18.354 1.00 97.38 77 GLU A C 1
ATOM 602 O O . GLU A 1 77 ? -21.139 -10.315 19.383 1.00 97.38 77 GLU A O 1
ATOM 607 N N . LYS A 1 78 ? -19.990 -9.563 17.607 1.00 97.88 78 LYS A N 1
ATOM 608 C CA . LYS A 1 78 ? -18.696 -10.132 17.984 1.00 97.88 78 LYS A CA 1
ATOM 609 C C . LYS A 1 78 ? -17.719 -9.012 18.285 1.00 97.88 78 LYS A C 1
ATOM 611 O O . LYS A 1 78 ? -17.708 -7.980 17.613 1.00 97.88 78 LYS A O 1
ATOM 616 N N . PHE A 1 79 ? -16.887 -9.248 19.286 1.00 97.56 79 PHE A N 1
ATOM 617 C CA . PHE A 1 79 ? -15.968 -8.253 19.812 1.00 97.56 79 PHE A CA 1
ATOM 618 C C . PHE A 1 79 ? -14.528 -8.691 19.602 1.00 97.56 79 PHE A C 1
ATOM 620 O O . PHE A 1 79 ? -14.231 -9.885 19.649 1.00 97.56 79 PHE A O 1
ATOM 627 N N . ASP A 1 80 ? -13.667 -7.703 19.407 1.00 95.81 80 ASP A N 1
ATOM 628 C CA . ASP A 1 80 ? -12.218 -7.863 19.370 1.00 95.81 80 ASP A CA 1
ATOM 629 C C . ASP A 1 80 ? -11.597 -7.167 20.588 1.00 95.81 80 ASP A C 1
ATOM 631 O O . ASP A 1 80 ? -12.250 -6.395 21.303 1.00 95.81 80 ASP A O 1
ATOM 635 N N . GLU A 1 81 ? -10.322 -7.435 20.826 1.00 96.19 81 GLU A N 1
ATOM 636 C CA . GLU A 1 81 ? -9.542 -6.691 21.802 1.00 96.19 81 GLU A CA 1
ATOM 637 C C . GLU A 1 81 ? -9.229 -5.277 21.281 1.00 96.19 81 GLU A C 1
ATOM 639 O O . GLU A 1 81 ? -9.056 -5.074 20.075 1.00 96.19 81 GLU A O 1
ATOM 644 N N . PRO A 1 82 ? -9.118 -4.270 22.169 1.00 96.12 82 PRO A N 1
ATOM 645 C CA . PRO A 1 82 ? -8.715 -2.932 21.760 1.00 96.12 82 PRO A CA 1
ATOM 646 C C . PRO A 1 82 ? -7.372 -2.941 21.028 1.00 96.12 82 PRO A C 1
ATOM 648 O O . PRO A 1 82 ? -6.409 -3.579 21.470 1.00 96.12 82 PRO A O 1
ATOM 651 N N . TYR A 1 83 ? -7.272 -2.173 19.944 1.00 95.00 83 TYR A N 1
ATOM 652 C CA . TYR A 1 83 ? -6.036 -2.113 19.173 1.00 95.00 83 TYR A CA 1
ATOM 653 C C . TYR A 1 83 ? -4.883 -1.560 20.017 1.00 95.00 83 TYR A C 1
ATOM 655 O O . TYR A 1 83 ? -4.945 -0.458 20.575 1.00 95.00 83 TYR A O 1
ATOM 663 N N . THR A 1 84 ? -3.788 -2.314 20.063 1.00 94.19 84 THR A N 1
ATOM 664 C CA . THR A 1 84 ? -2.558 -1.920 20.748 1.00 94.19 84 THR A CA 1
ATOM 665 C C . THR A 1 84 ? -1.394 -1.891 19.774 1.00 94.19 84 THR A C 1
ATOM 667 O O . THR A 1 84 ? -1.284 -2.706 18.859 1.00 94.19 84 THR A O 1
ATOM 670 N N . LEU A 1 85 ? -0.505 -0.916 19.964 1.00 92.50 85 LEU A N 1
ATOM 671 C CA . LEU A 1 85 ? 0.717 -0.839 19.180 1.00 92.50 85 LEU A CA 1
ATOM 672 C C . LEU A 1 85 ? 1.665 -1.976 19.610 1.00 92.50 85 LEU A C 1
ATOM 674 O O . LEU A 1 85 ? 1.958 -2.070 20.806 1.00 92.50 85 LEU A O 1
ATOM 678 N N . PRO A 1 86 ? 2.187 -2.799 18.680 1.00 91.62 86 PRO A N 1
ATOM 679 C CA . PRO A 1 86 ? 3.151 -3.840 19.018 1.00 91.62 86 PRO A CA 1
ATOM 680 C C . PRO A 1 86 ? 4.397 -3.273 19.705 1.00 91.62 86 PRO A C 1
ATOM 682 O O . PRO A 1 86 ? 4.872 -2.184 19.365 1.00 91.62 86 PRO A O 1
ATOM 685 N N . SER A 1 87 ? 4.965 -4.025 20.652 1.00 92.69 87 SER A N 1
ATOM 686 C CA . SER A 1 87 ? 6.195 -3.594 21.318 1.00 92.69 87 SER A CA 1
ATOM 687 C C . SER A 1 87 ? 7.372 -3.546 20.331 1.00 92.69 87 SER A C 1
ATOM 689 O O . SER A 1 87 ? 7.467 -4.395 19.434 1.00 92.69 87 SER A O 1
ATOM 691 N N . PRO A 1 88 ? 8.316 -2.598 20.494 1.00 92.12 88 PRO A N 1
ATOM 692 C CA . PRO A 1 88 ? 9.520 -2.534 19.668 1.00 92.12 88 PRO A CA 1
ATOM 693 C C . PRO A 1 88 ? 10.293 -3.857 19.607 1.00 92.12 88 PRO A C 1
ATOM 695 O O . PRO A 1 88 ? 10.840 -4.206 18.564 1.00 92.12 88 PRO A O 1
ATOM 698 N N . GLU A 1 89 ? 10.341 -4.596 20.712 1.00 93.00 89 GLU A N 1
ATOM 699 C CA . GLU A 1 89 ? 11.027 -5.881 20.832 1.00 93.00 89 GLU A CA 1
ATOM 700 C C . GLU A 1 89 ? 10.340 -6.956 19.986 1.00 93.00 89 GLU A C 1
ATOM 702 O O . GLU A 1 89 ? 11.021 -7.689 19.269 1.00 93.00 89 GLU A O 1
ATOM 707 N N . SER A 1 90 ? 9.001 -7.005 20.005 1.00 92.06 90 SER A N 1
ATOM 708 C CA . SER A 1 90 ? 8.217 -7.927 19.175 1.00 92.06 90 SER A CA 1
ATOM 709 C C . SER A 1 90 ? 8.432 -7.645 17.687 1.00 92.06 90 SER A C 1
ATOM 711 O O . SER A 1 90 ? 8.739 -8.556 16.918 1.00 92.06 90 SER A O 1
ATOM 713 N N . VAL A 1 91 ? 8.381 -6.370 17.286 1.00 91.88 91 VAL A N 1
ATOM 714 C CA . VAL A 1 91 ? 8.606 -5.974 15.888 1.00 91.88 91 VAL A CA 1
ATOM 715 C C . VAL A 1 91 ? 10.028 -6.309 15.434 1.00 91.88 91 VAL A C 1
ATOM 717 O O . VAL A 1 91 ? 10.218 -6.872 14.357 1.00 91.88 91 VAL A O 1
ATOM 720 N N . LYS A 1 92 ? 11.044 -6.023 16.259 1.00 91.06 92 LYS A N 1
ATOM 721 C CA . LYS A 1 92 ? 12.436 -6.390 15.957 1.00 91.06 92 LYS A CA 1
ATOM 722 C C . LYS A 1 92 ? 12.606 -7.900 15.817 1.00 91.06 92 LYS A C 1
ATOM 724 O O . LYS A 1 92 ? 13.264 -8.330 14.878 1.00 91.06 92 LYS A O 1
ATOM 729 N N . ALA A 1 93 ? 12.003 -8.697 16.699 1.00 91.31 93 ALA A N 1
ATOM 730 C CA . ALA A 1 93 ? 12.066 -10.154 16.615 1.00 91.31 93 ALA A CA 1
ATOM 731 C C . ALA A 1 93 ? 11.450 -10.679 15.307 1.00 91.31 93 ALA A C 1
ATOM 733 O O . ALA A 1 93 ? 12.048 -11.533 14.652 1.00 91.31 93 ALA A O 1
ATOM 734 N N . LYS A 1 94 ? 10.310 -10.115 14.881 1.00 91.19 94 LYS A N 1
ATOM 735 C CA . LYS A 1 94 ? 9.688 -10.433 13.588 1.00 91.19 94 LYS A CA 1
ATOM 736 C C . LYS A 1 94 ? 10.596 -10.078 12.407 1.00 91.19 94 LYS A C 1
ATOM 738 O O . LYS A 1 94 ? 10.792 -10.916 11.534 1.00 91.19 94 LYS A O 1
ATOM 743 N N .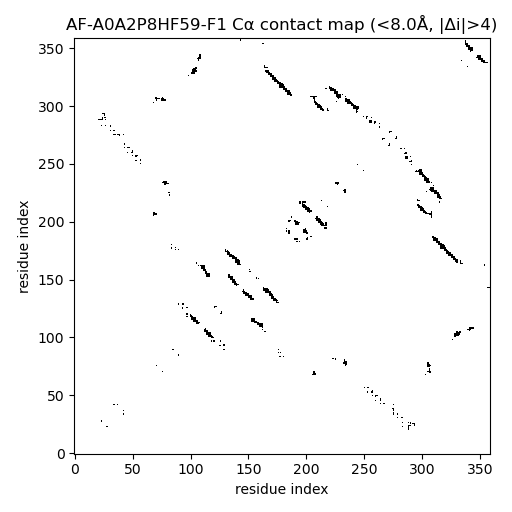 TYR A 1 95 ? 11.208 -8.890 12.397 1.00 91.31 95 TYR A N 1
ATOM 744 C CA . TYR A 1 95 ? 12.174 -8.522 11.353 1.00 91.31 95 TYR A CA 1
ATOM 745 C C . TYR A 1 95 ? 13.414 -9.425 11.356 1.00 91.31 95 TYR A C 1
ATOM 747 O O . TYR A 1 95 ? 13.874 -9.818 10.291 1.00 91.31 95 TYR A O 1
ATOM 755 N N . THR A 1 96 ? 13.941 -9.810 12.521 1.00 90.38 96 THR A N 1
ATOM 756 C CA . THR A 1 96 ? 15.046 -10.778 12.611 1.00 90.38 96 THR A CA 1
ATOM 757 C C . THR A 1 96 ? 14.656 -12.122 11.995 1.00 90.38 96 THR A C 1
ATOM 759 O O . THR A 1 96 ? 15.417 -12.677 11.204 1.00 90.38 96 THR A O 1
ATOM 762 N N . ALA A 1 97 ? 13.461 -12.631 12.309 1.00 87.69 97 ALA A N 1
ATOM 763 C CA . ALA A 1 97 ? 12.949 -13.868 11.725 1.00 87.69 97 ALA A CA 1
ATOM 764 C C . ALA A 1 97 ? 12.746 -13.750 10.204 1.00 87.69 97 ALA A C 1
ATOM 766 O O . ALA A 1 97 ? 13.118 -14.668 9.472 1.00 87.69 97 ALA A O 1
ATOM 767 N N . TYR A 1 98 ? 12.223 -12.610 9.740 1.00 88.50 98 TYR A N 1
ATOM 768 C CA . TYR A 1 98 ? 12.081 -12.278 8.323 1.00 88.50 98 TYR A CA 1
ATOM 769 C C . TYR A 1 98 ? 13.446 -12.280 7.621 1.00 88.50 98 TYR A C 1
ATOM 771 O O . TYR A 1 98 ? 13.645 -13.007 6.654 1.00 88.50 98 TYR A O 1
ATOM 779 N N . PHE A 1 99 ? 14.445 -11.564 8.145 1.00 89.69 99 PHE A N 1
ATOM 780 C CA . PHE A 1 99 ? 15.769 -11.486 7.517 1.00 89.69 99 PHE A CA 1
ATOM 781 C C . PHE A 1 99 ? 16.551 -12.802 7.539 1.00 89.69 99 PHE A C 1
ATOM 783 O O . PHE A 1 99 ? 17.407 -13.005 6.685 1.00 89.69 99 PHE A O 1
ATOM 790 N N . ALA A 1 100 ? 16.241 -13.714 8.461 1.00 87.31 100 ALA A N 1
ATOM 791 C CA . ALA A 1 100 ? 16.785 -15.070 8.450 1.00 87.31 100 ALA A CA 1
ATOM 792 C C . ALA A 1 100 ? 16.135 -15.977 7.382 1.00 87.31 100 ALA A C 1
ATOM 794 O O . ALA A 1 100 ? 16.609 -17.086 7.151 1.00 87.31 100 ALA A O 1
ATOM 795 N N . ALA A 1 101 ? 15.009 -15.566 6.790 1.00 85.62 101 ALA A N 1
ATOM 796 C CA . ALA A 1 101 ? 14.255 -16.309 5.777 1.00 85.62 101 ALA A CA 1
ATOM 797 C C . ALA A 1 101 ? 14.542 -15.887 4.347 1.00 85.62 101 ALA A C 1
ATOM 799 O O . ALA A 1 101 ? 14.312 -16.666 3.424 1.00 85.62 101 ALA A O 1
ATOM 800 N N . ILE A 1 102 ? 14.930 -14.628 4.178 1.00 90.44 102 ILE A N 1
ATOM 801 C CA . ILE A 1 102 ? 14.942 -14.014 2.865 1.00 90.44 102 ILE A CA 1
ATOM 802 C C . ILE A 1 102 ? 16.158 -14.456 2.063 1.00 90.44 102 ILE A C 1
ATOM 804 O O . ILE A 1 102 ? 17.265 -14.619 2.577 1.00 90.44 102 ILE A O 1
ATOM 808 N N . GLY A 1 103 ? 15.940 -14.574 0.767 1.00 93.31 103 GLY A N 1
ATOM 809 C CA . GLY A 1 103 ? 16.995 -14.686 -0.219 1.00 93.31 103 GLY A CA 1
ATOM 810 C C . GLY A 1 103 ? 16.625 -13.875 -1.444 1.00 93.31 103 GLY A C 1
ATOM 811 O O . GLY A 1 103 ? 15.814 -12.946 -1.377 1.00 93.31 103 GLY A O 1
ATOM 812 N N . PHE A 1 104 ? 17.214 -14.220 -2.576 1.00 94.31 104 PHE A N 1
ATOM 813 C CA . PHE A 1 104 ? 16.836 -13.611 -3.838 1.00 94.31 104 PHE A CA 1
ATOM 814 C C . PHE A 1 104 ? 16.803 -14.618 -4.975 1.00 94.31 104 PHE A C 1
ATOM 816 O O . PHE A 1 104 ? 17.520 -15.619 -4.960 1.00 94.31 104 PHE A O 1
ATOM 823 N N . LYS A 1 105 ? 15.996 -14.299 -5.984 1.00 92.56 105 LYS A N 1
ATOM 824 C CA . LYS A 1 105 ? 16.045 -14.927 -7.300 1.00 92.56 105 LYS A CA 1
ATOM 825 C C . LYS A 1 105 ? 16.622 -13.956 -8.307 1.00 92.56 105 LYS A C 1
ATOM 827 O O . LYS A 1 105 ? 16.366 -12.750 -8.249 1.00 92.56 105 LYS A O 1
ATOM 832 N N . GLN A 1 106 ? 17.393 -14.501 -9.236 1.00 90.94 106 GLN A N 1
ATOM 833 C CA . GLN A 1 106 ? 17.953 -13.761 -10.352 1.00 90.94 106 GLN A CA 1
ATOM 834 C C . GLN A 1 106 ? 17.194 -14.115 -11.630 1.00 90.94 106 GLN A C 1
ATOM 836 O O . GLN A 1 106 ? 17.152 -15.278 -12.025 1.00 90.94 106 GLN A O 1
ATOM 841 N N . GLN A 1 107 ? 16.656 -13.107 -12.312 1.00 88.56 107 GLN A N 1
ATOM 842 C CA . GLN A 1 107 ? 16.096 -13.255 -13.654 1.00 88.56 107 GLN A CA 1
ATOM 843 C C . GLN A 1 107 ? 17.026 -12.582 -14.659 1.00 88.56 107 GLN A C 1
ATOM 845 O O . GLN A 1 107 ? 17.270 -11.381 -14.574 1.00 88.56 107 GLN A O 1
ATOM 850 N N . VAL A 1 108 ? 17.541 -13.331 -15.631 1.00 85.06 108 VAL A N 1
ATOM 851 C CA . VAL A 1 108 ? 18.421 -12.765 -16.659 1.00 85.06 108 VAL A CA 1
ATOM 852 C C . VAL A 1 108 ? 17.590 -12.206 -17.811 1.00 85.06 108 VAL A C 1
ATOM 854 O O . VAL A 1 108 ? 16.847 -12.922 -18.481 1.00 85.06 108 VAL A O 1
ATOM 857 N N . VAL A 1 109 ? 17.756 -10.909 -18.051 1.00 82.88 109 VAL A N 1
ATOM 858 C CA . VAL A 1 109 ? 17.080 -10.123 -19.086 1.00 82.88 109 VAL A CA 1
ATOM 859 C C . VAL A 1 109 ? 18.170 -9.441 -19.901 1.00 82.88 109 VAL A C 1
ATOM 861 O O . VAL A 1 109 ? 18.634 -8.359 -19.556 1.00 82.88 109 VAL A O 1
ATOM 864 N N . TYR A 1 110 ? 18.666 -10.125 -20.932 1.00 79.88 110 TYR A N 1
ATOM 865 C CA . TYR A 1 110 ? 19.926 -9.772 -21.590 1.00 79.88 110 TYR A CA 1
ATOM 866 C C . TYR A 1 110 ? 19.945 -8.313 -22.099 1.00 79.88 110 TYR A C 1
ATOM 868 O O . TYR A 1 110 ? 19.006 -7.913 -22.787 1.00 79.88 110 TYR A O 1
ATOM 876 N N . PRO A 1 111 ? 21.026 -7.535 -21.857 1.00 84.19 111 PRO A N 1
ATOM 877 C CA . PRO A 1 111 ? 22.320 -7.896 -21.242 1.00 84.19 111 PRO A CA 1
ATOM 878 C C . PRO A 1 111 ? 22.382 -7.706 -19.711 1.00 84.19 111 PRO A C 1
ATOM 880 O O . PRO A 1 111 ? 23.464 -7.582 -19.139 1.00 84.19 111 PRO A O 1
ATOM 883 N N . ASN A 1 112 ? 21.228 -7.632 -19.062 1.00 88.56 112 ASN A N 1
ATOM 884 C CA . ASN A 1 112 ? 21.063 -7.344 -17.647 1.00 88.56 112 ASN A CA 1
ATOM 885 C C . ASN A 1 112 ? 20.596 -8.584 -16.871 1.00 88.56 112 ASN A C 1
ATOM 887 O O . ASN A 1 112 ? 20.211 -9.611 -17.439 1.00 88.56 112 ASN A O 1
ATOM 891 N N . PHE A 1 113 ? 20.525 -8.446 -15.554 1.0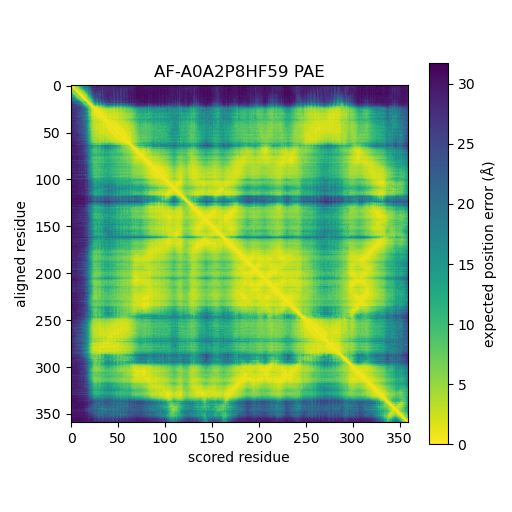0 89.44 113 PHE A N 1
ATOM 892 C CA . PHE A 1 113 ? 19.628 -9.242 -14.733 1.00 89.44 113 PHE A CA 1
ATOM 893 C C . PHE A 1 113 ? 18.816 -8.359 -13.787 1.00 89.44 113 PHE A C 1
ATOM 895 O O . PHE A 1 113 ? 19.165 -7.209 -13.513 1.00 89.44 113 PHE A O 1
ATOM 902 N N . LEU A 1 114 ? 17.721 -8.933 -13.304 1.00 90.88 114 LEU A N 1
ATOM 903 C CA . LEU A 1 114 ? 16.857 -8.407 -12.262 1.00 90.88 114 LEU A CA 1
ATOM 904 C C . LEU A 1 114 ? 17.013 -9.280 -11.022 1.00 90.88 114 LEU A C 1
ATOM 906 O O . LEU A 1 114 ? 17.215 -10.494 -11.122 1.00 90.88 114 LEU A O 1
ATOM 910 N N . VAL A 1 115 ? 16.905 -8.654 -9.857 1.00 91.94 115 VAL A N 1
ATOM 911 C CA . VAL A 1 115 ? 16.926 -9.341 -8.566 1.00 91.94 115 VAL A CA 1
ATOM 912 C C . VAL A 1 115 ? 15.584 -9.135 -7.903 1.00 91.94 115 VAL A C 1
ATOM 914 O O . VAL A 1 115 ? 15.189 -8.002 -7.630 1.00 91.94 115 VAL A O 1
ATOM 917 N N . VAL A 1 116 ? 14.913 -10.241 -7.611 1.00 90.38 116 VAL A N 1
ATOM 918 C CA . VAL A 1 116 ? 13.691 -10.249 -6.815 1.00 90.38 116 VAL A CA 1
ATOM 919 C C . VAL A 1 116 ? 14.058 -10.780 -5.439 1.00 90.38 116 VAL A C 1
ATOM 921 O O . VAL A 1 116 ? 14.443 -11.942 -5.304 1.00 90.38 116 VAL A O 1
ATOM 924 N N . VAL A 1 117 ? 13.978 -9.922 -4.419 1.00 90.19 117 VAL A N 1
ATOM 925 C CA . VAL A 1 117 ? 14.112 -10.364 -3.026 1.00 90.19 117 VAL A CA 1
ATOM 926 C C . VAL A 1 117 ? 12.866 -11.162 -2.683 1.00 90.19 117 VAL A C 1
ATOM 928 O O . VAL A 1 117 ? 11.751 -10.642 -2.743 1.00 90.19 117 VAL A O 1
ATOM 931 N N . GLU A 1 118 ? 13.057 -12.427 -2.336 1.00 84.06 118 GLU A N 1
ATOM 932 C CA . GLU A 1 118 ? 11.961 -13.347 -2.080 1.00 84.06 118 GLU A CA 1
ATOM 933 C C . GLU A 1 118 ? 12.049 -13.874 -0.656 1.00 84.06 118 GLU A C 1
ATOM 935 O O . GLU A 1 118 ? 13.112 -14.245 -0.153 1.00 84.06 118 GLU A O 1
ATOM 940 N N . ASP A 1 119 ? 10.891 -13.896 -0.009 1.00 73.19 119 ASP A N 1
ATOM 941 C CA . ASP A 1 119 ? 10.709 -14.529 1.281 1.00 73.19 119 ASP A CA 1
ATOM 942 C C . ASP A 1 119 ? 9.684 -15.647 1.120 1.00 73.19 119 ASP A C 1
ATOM 944 O O . ASP A 1 119 ? 8.488 -15.407 0.925 1.00 73.19 119 ASP A O 1
ATOM 948 N N . THR A 1 120 ? 10.161 -16.882 1.240 1.00 62.34 120 THR A N 1
ATOM 949 C CA . THR A 1 120 ? 9.326 -18.088 1.207 1.00 62.34 120 THR A CA 1
ATOM 950 C C . THR A 1 120 ? 8.345 -18.151 2.383 1.00 62.34 120 THR A C 1
ATOM 952 O O . THR A 1 120 ? 7.362 -18.888 2.324 1.00 62.34 120 THR A O 1
ATOM 955 N N . ARG A 1 121 ? 8.568 -17.355 3.439 1.00 62.84 121 ARG A N 1
ATOM 956 C CA . ARG A 1 121 ? 7.771 -17.307 4.670 1.00 62.84 121 ARG A CA 1
ATOM 957 C C . ARG A 1 121 ? 6.888 -16.071 4.796 1.00 62.84 121 ARG A C 1
ATOM 959 O O . ARG A 1 121 ? 6.095 -16.012 5.731 1.00 62.84 121 ARG A O 1
ATOM 966 N N . ARG A 1 122 ? 6.910 -15.112 3.868 1.00 58.19 122 ARG A N 1
ATOM 967 C CA . ARG A 1 122 ? 6.120 -13.873 4.021 1.00 58.19 122 ARG A CA 1
ATOM 968 C C . ARG A 1 122 ? 4.611 -14.105 4.068 1.00 58.19 122 ARG A C 1
ATOM 970 O O . ARG A 1 122 ? 3.876 -13.306 4.636 1.00 58.19 122 ARG A O 1
ATOM 977 N N . ARG A 1 123 ? 4.153 -15.206 3.469 1.00 54.59 123 ARG A N 1
ATOM 978 C CA . ARG A 1 123 ? 2.751 -15.647 3.501 1.00 54.59 123 ARG A CA 1
ATOM 979 C C . ARG A 1 123 ? 2.400 -16.475 4.746 1.00 54.59 123 ARG A C 1
ATOM 981 O O . ARG A 1 123 ? 1.292 -16.990 4.808 1.00 54.59 123 ARG A O 1
ATOM 988 N N . SER A 1 124 ? 3.327 -16.638 5.694 1.00 60.00 124 SER A N 1
ATOM 989 C CA . SER A 1 124 ? 3.064 -17.318 6.966 1.00 60.00 124 SER A CA 1
ATOM 990 C C . SER A 1 124 ? 2.405 -16.384 7.982 1.00 60.00 124 SER A C 1
ATOM 992 O O . SER A 1 124 ? 2.632 -15.168 7.980 1.00 60.00 124 SER A O 1
ATOM 994 N N . ASP A 1 125 ? 1.588 -16.972 8.854 1.00 58.28 125 ASP A N 1
ATOM 995 C CA . ASP A 1 125 ? 0.893 -16.271 9.928 1.00 58.28 125 ASP A CA 1
ATOM 996 C C . ASP A 1 125 ? 1.920 -15.624 10.874 1.00 58.28 125 ASP A C 1
ATOM 998 O O . ASP A 1 125 ? 2.682 -16.309 11.556 1.00 58.28 125 ASP A O 1
ATOM 1002 N N . GLY A 1 126 ? 1.970 -14.289 10.902 1.00 65.19 126 GLY A N 1
ATOM 1003 C CA . GLY A 1 126 ? 2.754 -13.530 11.888 1.00 65.19 126 GLY A CA 1
ATOM 1004 C C . GLY A 1 126 ? 3.715 -12.469 11.346 1.00 65.19 126 GLY A C 1
ATOM 1005 O O . GLY A 1 126 ? 4.214 -11.677 12.147 1.00 65.19 126 GLY A O 1
ATOM 1006 N N . LEU A 1 127 ? 3.955 -12.411 10.029 1.00 72.06 127 LEU A N 1
ATOM 1007 C CA . LEU A 1 127 ? 4.801 -11.378 9.393 1.00 72.06 127 LEU A CA 1
ATOM 1008 C C . LEU A 1 127 ? 4.019 -10.379 8.524 1.00 72.06 127 LEU A C 1
ATOM 1010 O O . LEU A 1 127 ? 4.598 -9.415 8.027 1.00 72.06 127 LEU A O 1
ATOM 1014 N N . GLY A 1 128 ? 2.714 -10.597 8.332 1.00 67.38 128 GLY A N 1
ATOM 1015 C CA . GLY A 1 128 ? 1.874 -9.784 7.444 1.00 67.38 128 GLY A CA 1
ATOM 1016 C C . GLY A 1 128 ? 1.688 -8.326 7.881 1.00 67.38 128 GLY A C 1
ATOM 1017 O O . GLY A 1 128 ? 1.305 -7.495 7.063 1.00 67.38 128 GLY A O 1
ATOM 1018 N N . ASP A 1 129 ? 1.979 -8.009 9.142 1.00 75.62 129 ASP A N 1
ATOM 1019 C CA . ASP A 1 129 ? 1.922 -6.662 9.718 1.00 75.62 129 ASP A CA 1
ATOM 1020 C C . ASP A 1 129 ? 3.250 -5.890 9.615 1.00 75.62 129 ASP A C 1
ATOM 1022 O O . ASP A 1 129 ? 3.309 -4.720 9.994 1.00 75.62 129 ASP A O 1
ATOM 1026 N N . LEU A 1 130 ? 4.320 -6.514 9.106 1.00 83.69 130 LEU A N 1
ATOM 1027 C CA . LEU A 1 130 ? 5.586 -5.824 8.879 1.00 83.69 130 LEU A CA 1
ATOM 1028 C C . LEU A 1 130 ? 5.525 -4.929 7.640 1.00 83.69 130 LEU A C 1
ATOM 1030 O O . LEU A 1 130 ? 5.044 -5.317 6.573 1.00 83.69 130 LEU A O 1
ATOM 1034 N N . GLU A 1 131 ? 6.108 -3.739 7.763 1.00 85.50 131 GLU A N 1
ATOM 1035 C CA . GLU A 1 131 ? 6.365 -2.891 6.604 1.00 85.50 131 GLU A CA 1
ATOM 1036 C C . GLU A 1 131 ? 7.405 -3.539 5.695 1.00 85.50 131 GLU A C 1
ATOM 1038 O O . GLU A 1 131 ? 8.319 -4.227 6.152 1.00 85.50 131 GLU A O 1
ATOM 1043 N N . VAL A 1 132 ? 7.280 -3.303 4.389 1.00 85.94 132 VAL A N 1
ATOM 1044 C CA . VAL A 1 132 ? 8.213 -3.880 3.421 1.00 85.94 132 VAL A CA 1
ATOM 1045 C C . VAL A 1 132 ? 9.580 -3.216 3.594 1.00 85.94 132 VAL A C 1
ATOM 1047 O O . VAL A 1 132 ? 9.681 -2.003 3.392 1.00 85.94 132 VAL A O 1
ATOM 1050 N N . PRO A 1 133 ? 10.635 -3.965 3.952 1.00 91.50 133 PRO A N 1
ATOM 1051 C CA . PRO A 1 133 ? 11.970 -3.398 4.023 1.00 91.50 133 PRO A CA 1
ATOM 1052 C C . PRO A 1 133 ? 12.466 -3.023 2.624 1.00 91.50 133 PRO A C 1
ATOM 1054 O O . PRO A 1 133 ? 12.211 -3.728 1.648 1.00 91.50 133 PRO A O 1
ATOM 1057 N N . GLY A 1 134 ? 13.207 -1.922 2.539 1.00 92.62 134 GLY A N 1
ATOM 1058 C CA . GLY A 1 134 ? 13.960 -1.545 1.350 1.00 92.62 134 GLY A CA 1
ATOM 1059 C C . GLY A 1 134 ? 15.346 -2.181 1.358 1.00 92.62 134 GLY A C 1
ATOM 1060 O O . GLY A 1 134 ? 15.999 -2.237 2.403 1.00 92.62 134 GLY A O 1
ATOM 1061 N N . PHE A 1 135 ? 15.808 -2.604 0.185 1.00 95.12 135 PHE A N 1
ATOM 1062 C CA . PHE A 1 135 ? 17.093 -3.268 -0.009 1.00 95.12 135 PHE A CA 1
ATOM 1063 C C . PHE A 1 135 ? 17.927 -2.517 -1.044 1.00 95.12 135 PHE A C 1
ATOM 1065 O O . PHE A 1 135 ? 17.466 -2.256 -2.155 1.00 95.12 135 PHE A O 1
ATOM 1072 N N . GLU A 1 136 ? 19.160 -2.187 -0.679 1.00 96.50 136 GLU A N 1
ATOM 1073 C CA . GLU A 1 136 ? 20.148 -1.579 -1.571 1.00 96.50 136 GLU A CA 1
ATOM 1074 C C . GLU A 1 136 ? 21.415 -2.434 -1.561 1.00 96.50 136 GLU A C 1
ATOM 1076 O O . GLU A 1 136 ? 21.875 -2.840 -0.490 1.00 96.50 136 GLU A O 1
ATOM 1081 N N . THR A 1 137 ? 21.990 -2.734 -2.721 1.00 96.94 137 THR A N 1
ATOM 1082 C CA . THR A 1 137 ? 23.261 -3.463 -2.778 1.00 96.94 137 THR A CA 1
ATOM 1083 C C . THR A 1 137 ? 24.393 -2.619 -2.210 1.00 96.94 137 THR A C 1
ATOM 1085 O O . THR A 1 137 ? 24.545 -1.441 -2.524 1.00 96.94 137 THR A O 1
ATOM 1088 N N . GLU A 1 138 ? 25.225 -3.253 -1.397 1.00 97.38 138 GLU A N 1
ATOM 1089 C CA . GLU A 1 138 ? 26.570 -2.769 -1.095 1.00 97.38 138 GLU A CA 1
ATOM 1090 C C . GLU A 1 138 ? 27.581 -3.494 -1.991 1.00 97.38 138 GLU A C 1
ATOM 1092 O O . GLU A 1 138 ? 28.494 -2.878 -2.536 1.00 97.38 138 GLU A O 1
ATOM 1097 N N . LYS A 1 139 ? 27.396 -4.811 -2.166 1.00 97.94 139 LYS A N 1
ATOM 1098 C CA . LYS A 1 139 ? 28.270 -5.655 -2.980 1.00 97.94 139 LYS A CA 1
ATOM 1099 C C . LYS A 1 139 ? 27.552 -6.901 -3.489 1.00 97.94 139 LYS A C 1
ATOM 1101 O O . LYS A 1 139 ? 26.850 -7.561 -2.729 1.00 97.94 139 LYS A O 1
ATOM 1106 N N . ILE A 1 140 ? 27.776 -7.249 -4.750 1.00 97.38 140 ILE A N 1
ATOM 1107 C CA . ILE A 1 140 ? 27.312 -8.486 -5.386 1.00 97.38 140 ILE A CA 1
ATOM 1108 C C . ILE A 1 140 ? 28.516 -9.412 -5.548 1.00 97.38 140 ILE A C 1
ATOM 1110 O O . ILE A 1 140 ? 29.540 -8.996 -6.094 1.00 97.38 140 ILE A O 1
ATOM 1114 N N . PHE A 1 141 ? 28.396 -10.651 -5.079 1.00 97.06 141 PHE A N 1
ATOM 1115 C CA . PHE A 1 141 ? 29.398 -11.700 -5.250 1.00 97.06 141 PHE A CA 1
ATOM 1116 C C . PHE A 1 141 ? 28.929 -12.662 -6.337 1.00 97.06 141 PHE A C 1
ATOM 1118 O O . PHE A 1 141 ? 27.861 -13.267 -6.221 1.00 97.06 141 PHE A O 1
ATOM 1125 N N . PHE A 1 142 ? 29.715 -12.781 -7.402 1.00 95.06 142 PHE A N 1
ATOM 1126 C CA . PHE A 1 142 ? 29.415 -13.661 -8.524 1.00 95.06 142 PHE A CA 1
ATOM 1127 C C . PHE A 1 142 ? 30.078 -15.022 -8.355 1.00 95.06 142 PHE A C 1
ATOM 1129 O O . PHE A 1 142 ? 31.119 -15.146 -7.709 1.00 95.06 142 PHE A O 1
ATOM 1136 N N . HIS A 1 143 ? 29.489 -16.023 -9.003 1.00 91.88 143 HIS A N 1
ATOM 1137 C CA . HIS A 1 143 ? 29.965 -17.400 -8.956 1.00 91.88 143 HIS A CA 1
ATOM 1138 C C . HIS A 1 143 ? 31.379 -17.590 -9.518 1.00 91.88 143 HIS A C 1
ATOM 1140 O O . HIS A 1 143 ? 32.124 -18.453 -9.069 1.00 91.88 143 HIS A O 1
ATOM 1146 N N . ASP A 1 144 ? 31.794 -16.736 -10.456 1.00 89.88 144 ASP A N 1
ATOM 1147 C CA . ASP A 1 144 ? 33.154 -16.732 -11.009 1.00 89.88 144 ASP A CA 1
ATOM 1148 C C . ASP A 1 144 ? 34.201 -16.090 -10.072 1.00 89.88 144 ASP A C 1
ATOM 1150 O O . ASP A 1 144 ? 35.325 -15.808 -10.484 1.00 89.88 144 ASP A O 1
ATOM 1154 N N . GLY A 1 145 ? 33.827 -15.789 -8.824 1.00 93.12 145 GLY A N 1
ATOM 1155 C CA . GLY A 1 145 ? 34.678 -15.148 -7.823 1.00 93.12 145 GLY A CA 1
ATOM 1156 C C . GLY A 1 145 ? 34.837 -13.635 -7.998 1.00 93.12 145 GLY A C 1
ATOM 1157 O O . GLY A 1 145 ? 35.446 -12.978 -7.149 1.00 93.12 145 GLY A O 1
ATOM 1158 N N . SER A 1 146 ? 34.287 -13.046 -9.065 1.00 95.44 146 SER A N 1
ATOM 1159 C CA . SER A 1 146 ? 34.292 -11.595 -9.244 1.00 95.44 146 SER A CA 1
ATOM 1160 C C . SER A 1 146 ? 33.230 -10.909 -8.378 1.00 95.44 146 SER A C 1
ATOM 1162 O O . SER A 1 146 ? 32.355 -11.541 -7.784 1.00 95.44 146 SER A O 1
ATOM 1164 N N . SER A 1 147 ? 33.303 -9.579 -8.278 1.00 96.50 147 SER A N 1
ATOM 1165 C CA . SER A 1 147 ? 32.304 -8.801 -7.541 1.00 96.50 147 SER A CA 1
ATOM 1166 C C . SER A 1 147 ? 32.007 -7.454 -8.186 1.00 96.50 147 SER A C 1
ATOM 1168 O O . SER A 1 147 ? 32.856 -6.895 -8.881 1.00 96.50 147 SER A O 1
ATOM 1170 N N . ASP A 1 148 ? 30.808 -6.935 -7.927 1.00 95.75 148 ASP A N 1
ATOM 1171 C CA . ASP A 1 148 ? 30.393 -5.567 -8.253 1.00 95.75 148 ASP A CA 1
ATOM 1172 C C . ASP A 1 148 ? 30.046 -4.823 -6.955 1.00 95.75 148 ASP A C 1
ATOM 1174 O O . ASP A 1 148 ? 29.315 -5.349 -6.121 1.00 95.75 148 ASP A O 1
ATOM 1178 N N . ASN A 1 149 ? 30.576 -3.612 -6.775 1.00 96.38 149 ASN A N 1
ATOM 1179 C CA . ASN A 1 149 ? 30.343 -2.768 -5.592 1.00 96.38 149 ASN A CA 1
ATOM 1180 C C . ASN A 1 149 ? 29.426 -1.571 -5.900 1.00 96.38 149 ASN A C 1
ATOM 1182 O O . ASN A 1 149 ? 29.366 -0.605 -5.138 1.00 96.38 149 ASN A O 1
ATOM 1186 N N . LYS A 1 150 ? 28.767 -1.567 -7.062 1.00 95.06 150 LYS A N 1
ATOM 1187 C CA . LYS A 1 150 ? 27.762 -0.556 -7.384 1.00 95.06 150 LYS A CA 1
ATOM 1188 C C . LYS A 1 150 ? 26.516 -0.741 -6.523 1.00 95.06 150 LYS A C 1
ATOM 1190 O O . LYS A 1 150 ? 26.165 -1.847 -6.106 1.00 95.06 150 LYS A O 1
ATOM 1195 N N . LYS A 1 151 ? 25.841 0.382 -6.290 1.00 95.25 151 LYS A N 1
ATOM 1196 C CA . LYS A 1 151 ? 24.588 0.448 -5.545 1.00 95.25 151 LYS A CA 1
ATOM 1197 C C . LYS A 1 151 ? 23.411 0.330 -6.496 1.00 95.25 151 LYS A C 1
ATOM 1199 O O . LYS A 1 151 ? 23.285 1.125 -7.425 1.00 95.25 151 LYS A O 1
ATOM 1204 N N . TYR A 1 152 ? 22.557 -0.639 -6.224 1.00 94.62 152 TYR A N 1
ATOM 1205 C CA . TYR A 1 152 ? 21.328 -0.918 -6.945 1.00 94.62 152 TYR A CA 1
ATOM 1206 C C . TYR A 1 152 ? 20.210 -1.115 -5.928 1.00 94.62 152 TYR A C 1
ATOM 1208 O O . TYR A 1 152 ? 20.421 -1.727 -4.878 1.00 94.62 152 TYR A O 1
ATOM 1216 N N . LEU A 1 153 ? 19.017 -0.618 -6.241 1.00 93.62 153 LEU A N 1
ATOM 1217 C CA . LEU A 1 153 ? 17.818 -0.984 -5.498 1.00 93.62 153 LEU A CA 1
ATOM 1218 C C . LEU A 1 153 ? 17.420 -2.409 -5.890 1.00 93.62 153 LEU A C 1
ATOM 1220 O O . LEU A 1 153 ? 17.468 -2.763 -7.064 1.00 93.62 153 LEU A O 1
ATOM 1224 N N . LEU A 1 154 ? 17.049 -3.239 -4.918 1.00 92.56 154 LEU A N 1
ATOM 1225 C CA . LEU A 1 154 ? 16.566 -4.599 -5.178 1.00 92.56 154 LEU A CA 1
ATOM 1226 C C . LEU A 1 154 ? 15.034 -4.617 -5.152 1.00 92.56 154 LEU A C 1
ATOM 1228 O O . LEU A 1 154 ? 14.415 -5.153 -4.236 1.00 92.56 154 LEU A O 1
ATOM 1232 N N . ASP A 1 155 ? 14.428 -3.964 -6.140 1.00 87.38 155 ASP A N 1
ATOM 1233 C CA . ASP A 1 155 ? 12.979 -3.753 -6.269 1.00 87.38 155 ASP A CA 1
ATOM 1234 C C . ASP A 1 155 ? 12.314 -4.660 -7.322 1.00 87.38 155 ASP A C 1
ATOM 1236 O O . ASP A 1 155 ? 11.130 -4.509 -7.616 1.00 87.38 155 ASP A O 1
ATOM 1240 N N . GLY A 1 156 ? 13.068 -5.598 -7.906 1.00 87.44 156 GLY A N 1
ATOM 1241 C CA . GLY A 1 156 ? 12.602 -6.464 -8.992 1.00 87.44 156 GLY A CA 1
ATOM 1242 C C . GLY A 1 156 ? 12.528 -5.791 -10.367 1.00 87.44 156 GLY A C 1
ATOM 1243 O O . GLY A 1 156 ? 12.235 -6.475 -11.343 1.00 87.44 156 GLY A O 1
ATOM 1244 N N . ALA A 1 157 ? 12.817 -4.491 -10.473 1.00 86.75 157 ALA A N 1
ATOM 1245 C CA . ALA A 1 157 ? 12.741 -3.726 -11.721 1.00 86.75 157 ALA A CA 1
ATOM 1246 C C . ALA A 1 157 ? 14.085 -3.098 -12.124 1.00 86.75 157 ALA A C 1
ATOM 1248 O O . ALA A 1 157 ? 14.339 -2.853 -13.306 1.00 86.75 157 ALA A O 1
ATOM 1249 N N . THR A 1 158 ? 14.963 -2.849 -11.155 1.00 90.38 158 THR A N 1
ATOM 1250 C CA . THR A 1 158 ? 16.282 -2.265 -11.381 1.00 90.38 158 THR A CA 1
ATOM 1251 C C . THR A 1 158 ? 17.165 -3.224 -12.173 1.00 90.38 158 THR A C 1
ATOM 1253 O O . THR A 1 158 ? 17.511 -4.315 -11.717 1.00 90.38 158 THR A O 1
ATOM 1256 N N . LYS A 1 159 ? 17.560 -2.787 -13.372 1.00 90.81 159 LYS A N 1
ATOM 1257 C CA . LYS A 1 159 ? 18.450 -3.531 -14.265 1.00 90.81 159 LYS A CA 1
ATOM 1258 C C . LYS A 1 159 ? 19.895 -3.447 -13.782 1.00 90.81 159 LYS A C 1
ATOM 1260 O O . LYS A 1 159 ? 20.463 -2.358 -13.693 1.00 90.81 159 LYS A O 1
ATOM 1265 N N . ILE A 1 160 ? 20.503 -4.604 -13.539 1.00 91.62 160 ILE A N 1
ATOM 1266 C CA . ILE A 1 160 ? 21.920 -4.729 -13.192 1.00 91.62 160 ILE A CA 1
ATOM 1267 C C . ILE A 1 160 ? 22.663 -5.239 -14.424 1.00 91.62 160 ILE A C 1
ATOM 1269 O O . ILE A 1 160 ? 22.371 -6.323 -14.925 1.00 91.62 160 ILE A O 1
ATOM 1273 N N . VAL A 1 161 ? 23.610 -4.445 -14.933 1.00 88.69 161 VAL A N 1
ATOM 1274 C CA . VAL A 1 161 ? 24.342 -4.748 -16.174 1.00 88.69 161 VAL A CA 1
ATOM 1275 C C . VAL A 1 161 ? 25.395 -5.824 -15.911 1.00 88.69 161 VAL A C 1
ATOM 1277 O O . VAL A 1 161 ? 26.566 -5.531 -15.665 1.00 88.69 161 VAL A O 1
ATOM 1280 N N . ALA A 1 162 ? 24.964 -7.079 -15.940 1.00 83.25 162 ALA A N 1
ATOM 1281 C CA . ALA A 1 162 ? 25.810 -8.256 -15.846 1.00 83.25 162 ALA A CA 1
ATOM 1282 C C . ALA A 1 162 ? 25.052 -9.489 -16.363 1.00 83.25 162 ALA A C 1
ATOM 1284 O O . ALA A 1 162 ? 23.828 -9.555 -16.318 1.00 83.25 162 ALA A O 1
ATOM 1285 N N . ILE A 1 163 ? 25.800 -10.485 -16.837 1.00 78.31 163 ILE A N 1
ATOM 1286 C CA . ILE A 1 163 ? 25.272 -11.781 -17.311 1.00 78.31 163 ILE A CA 1
ATOM 1287 C C . ILE A 1 163 ? 25.765 -12.954 -16.451 1.00 78.31 163 ILE A C 1
ATOM 1289 O O . ILE A 1 163 ? 25.706 -14.107 -16.865 1.00 78.31 163 ILE A O 1
ATOM 1293 N N . LYS A 1 164 ? 26.311 -12.648 -15.272 1.00 87.31 164 LYS A N 1
ATOM 1294 C CA . LYS A 1 164 ? 26.911 -13.618 -14.353 1.00 87.31 164 LYS A CA 1
ATOM 1295 C C . LYS A 1 164 ? 25.882 -14.075 -13.327 1.00 87.31 164 LYS A C 1
ATOM 1297 O O . LYS A 1 164 ? 25.047 -13.278 -12.899 1.00 87.31 164 LYS A O 1
ATOM 1302 N N . THR A 1 165 ? 25.971 -15.328 -12.899 1.00 90.88 165 THR A N 1
ATOM 1303 C CA . THR A 1 165 ? 25.193 -15.836 -11.763 1.00 90.88 165 THR A CA 1
ATOM 1304 C C . THR A 1 165 ? 25.727 -15.210 -10.476 1.00 90.88 165 THR A C 1
ATOM 1306 O O . THR A 1 165 ? 26.909 -15.357 -10.160 1.00 90.88 165 THR A O 1
ATOM 1309 N N . ALA A 1 166 ? 24.881 -14.479 -9.753 1.00 93.69 166 ALA A N 1
ATOM 1310 C CA . ALA A 1 166 ? 25.186 -14.000 -8.412 1.00 93.69 166 ALA A CA 1
ATOM 1311 C C . ALA A 1 166 ? 24.975 -15.132 -7.399 1.00 93.69 166 ALA A C 1
ATOM 1313 O O . ALA A 1 166 ? 23.921 -15.764 -7.398 1.00 93.69 166 ALA A O 1
ATOM 1314 N N . ASP A 1 167 ? 25.952 -15.360 -6.525 1.00 95.19 167 ASP A N 1
ATOM 1315 C CA . ASP A 1 167 ? 25.838 -16.317 -5.418 1.00 95.19 167 ASP A CA 1
ATOM 1316 C C . ASP A 1 167 ? 25.222 -15.655 -4.189 1.00 95.19 167 ASP A C 1
ATOM 1318 O O . ASP A 1 167 ? 24.316 -16.192 -3.551 1.00 95.19 167 ASP A O 1
ATOM 1322 N N . SER A 1 168 ? 25.697 -14.452 -3.866 1.00 96.94 168 SER A N 1
ATOM 1323 C CA . SER A 1 168 ? 25.216 -13.700 -2.715 1.00 96.94 168 SER A CA 1
ATOM 1324 C C . SER A 1 168 ? 25.306 -12.196 -2.934 1.00 96.94 168 SER A C 1
ATOM 1326 O O . SER A 1 168 ? 26.071 -11.699 -3.766 1.00 96.94 168 SER A O 1
ATOM 1328 N N . ILE A 1 169 ? 24.505 -11.456 -2.175 1.00 97.44 169 ILE A N 1
ATOM 1329 C CA . ILE A 1 169 ? 24.454 -9.997 -2.223 1.00 97.44 169 ILE A CA 1
ATOM 1330 C C . ILE A 1 169 ? 24.545 -9.468 -0.795 1.00 97.44 169 ILE A C 1
ATOM 1332 O O . ILE A 1 169 ? 23.647 -9.689 0.017 1.00 97.44 169 ILE A O 1
ATOM 1336 N N . LEU A 1 170 ? 25.613 -8.734 -0.489 1.00 97.81 170 LEU A N 1
ATOM 1337 C CA . LEU A 1 170 ? 25.669 -7.901 0.707 1.00 97.81 170 LEU A CA 1
ATOM 1338 C C . LEU A 1 170 ? 24.790 -6.675 0.467 1.00 97.81 170 LEU A C 1
ATOM 1340 O O . LEU A 1 170 ? 25.015 -5.915 -0.478 1.00 97.81 170 LEU A O 1
ATOM 1344 N N . THR A 1 171 ? 23.795 -6.475 1.322 1.00 96.81 171 THR A N 1
ATOM 1345 C CA . THR A 1 171 ? 22.797 -5.419 1.167 1.00 96.81 171 THR A CA 1
ATOM 1346 C C . THR A 1 171 ? 22.657 -4.583 2.431 1.00 96.81 171 THR A C 1
ATOM 1348 O O . THR A 1 171 ? 22.706 -5.090 3.553 1.00 96.81 171 THR A O 1
ATOM 1351 N N . ASN A 1 172 ? 22.452 -3.283 2.234 1.00 96.88 172 ASN A N 1
ATOM 1352 C CA . ASN A 1 172 ? 21.926 -2.391 3.249 1.00 96.88 172 ASN A CA 1
ATOM 1353 C C . ASN A 1 172 ? 20.400 -2.521 3.263 1.00 96.88 172 ASN A C 1
ATOM 1355 O O . ASN A 1 172 ? 19.725 -2.159 2.298 1.00 96.88 172 ASN A O 1
ATOM 1359 N N . VAL A 1 173 ? 19.865 -2.991 4.381 1.00 95.25 173 VAL A N 1
ATOM 1360 C CA . VAL A 1 173 ? 18.431 -3.093 4.618 1.00 95.25 173 VAL A CA 1
ATOM 1361 C C . VAL A 1 173 ? 17.962 -1.897 5.421 1.00 95.25 173 VAL A C 1
ATOM 1363 O O . VAL A 1 173 ? 18.530 -1.584 6.471 1.00 95.25 173 VAL A O 1
ATOM 1366 N N . ASN A 1 174 ? 16.901 -1.253 4.948 1.00 94.81 174 ASN A N 1
ATOM 1367 C CA . ASN A 1 174 ? 16.260 -0.139 5.627 1.00 94.81 174 ASN A CA 1
ATOM 1368 C C . ASN A 1 174 ? 14.806 -0.497 5.915 1.00 94.81 174 ASN A C 1
ATOM 1370 O O . ASN A 1 174 ? 14.052 -0.822 5.002 1.00 94.81 174 ASN A O 1
ATOM 1374 N N . TYR A 1 175 ? 14.399 -0.405 7.172 1.00 93.69 175 TYR A N 1
ATOM 1375 C CA . TYR A 1 175 ? 13.006 -0.594 7.560 1.00 93.69 175 TYR A CA 1
ATOM 1376 C C . TYR A 1 175 ? 12.619 0.390 8.651 1.00 93.69 175 TYR A C 1
ATOM 1378 O O . TYR A 1 175 ? 13.468 1.024 9.286 1.00 93.69 175 TYR A O 1
ATOM 1386 N N . SER A 1 176 ? 11.318 0.539 8.865 1.00 93.25 176 SER A N 1
ATOM 1387 C CA . SER A 1 176 ? 10.812 1.348 9.959 1.00 93.25 176 SER A CA 1
ATOM 1388 C C . SER A 1 176 ? 9.718 0.627 10.720 1.00 93.25 176 SER A C 1
ATOM 1390 O O . SER A 1 176 ? 9.161 -0.370 10.261 1.00 93.25 176 SER A O 1
ATOM 1392 N N . TYR A 1 177 ? 9.468 1.103 11.931 1.00 93.56 177 TYR A N 1
ATOM 1393 C CA . TYR A 1 177 ? 8.326 0.672 12.715 1.00 93.56 177 TYR A CA 1
ATOM 1394 C C . TYR A 1 177 ? 7.825 1.813 13.587 1.00 93.56 177 TYR A C 1
ATOM 1396 O O . TYR A 1 177 ? 8.589 2.684 14.019 1.00 93.56 177 TYR A O 1
ATOM 1404 N N . THR A 1 178 ? 6.524 1.804 13.838 1.00 94.69 178 THR A N 1
ATOM 1405 C CA . THR A 1 178 ? 5.846 2.805 14.652 1.00 94.69 178 THR A CA 1
ATOM 1406 C C . THR A 1 178 ? 6.256 2.673 16.120 1.00 94.69 178 THR A C 1
ATOM 1408 O O . THR A 1 178 ? 6.229 1.587 16.688 1.00 94.69 178 THR A O 1
ATOM 1411 N N . THR A 1 179 ? 6.628 3.787 16.748 1.00 94.56 179 THR A N 1
ATOM 1412 C CA . THR A 1 179 ? 6.964 3.885 18.181 1.00 94.56 179 THR A CA 1
ATOM 1413 C C . THR A 1 179 ? 5.969 4.719 18.970 1.00 94.56 179 THR A C 1
ATOM 1415 O O . THR A 1 179 ? 5.903 4.609 20.192 1.00 94.56 179 THR A O 1
ATOM 1418 N N . LYS A 1 180 ? 5.211 5.577 18.285 1.00 95.88 180 LYS A N 1
ATOM 1419 C CA . LYS A 1 180 ? 4.156 6.395 18.875 1.00 95.88 180 LYS A CA 1
ATOM 1420 C C . LYS A 1 180 ? 2.944 6.362 17.972 1.00 95.88 180 LYS A C 1
ATOM 1422 O O . LYS A 1 180 ? 3.078 6.444 16.754 1.00 95.88 180 LYS A O 1
ATOM 1427 N N . MET A 1 181 ? 1.775 6.283 18.582 1.00 96.00 181 MET A N 1
ATOM 1428 C CA . MET A 1 181 ? 0.497 6.248 17.894 1.00 96.00 181 MET A CA 1
ATOM 1429 C C . MET A 1 181 ? -0.395 7.360 18.430 1.00 96.00 181 MET A C 1
ATOM 1431 O O . MET A 1 181 ? -0.400 7.629 19.629 1.00 96.00 181 MET A O 1
ATOM 1435 N N . VAL A 1 182 ? -1.165 7.972 17.540 1.00 97.38 182 VAL A N 1
ATOM 1436 C CA . VAL A 1 182 ? -2.279 8.850 17.890 1.00 97.38 182 VAL A CA 1
ATOM 1437 C C . VAL A 1 182 ? -3.589 8.192 17.477 1.00 97.38 182 VAL A C 1
ATOM 1439 O O . VAL A 1 182 ? -3.633 7.399 16.535 1.00 97.38 182 VAL A O 1
ATOM 1442 N N . LYS A 1 183 ? -4.660 8.533 18.189 1.00 97.44 183 LYS A N 1
ATOM 1443 C CA . LYS A 1 183 ? -6.017 8.082 17.906 1.00 97.44 183 LYS A CA 1
ATOM 1444 C C . LYS A 1 183 ? -6.880 9.275 17.526 1.00 97.44 183 LYS A C 1
ATOM 1446 O O . LYS A 1 183 ? -6.930 10.254 18.268 1.00 97.44 183 LYS A O 1
ATOM 1451 N N . VAL A 1 184 ? -7.579 9.166 16.404 1.00 97.75 184 VAL A N 1
ATOM 1452 C CA . VAL A 1 184 ? -8.595 10.126 15.969 1.00 97.75 184 VAL A CA 1
ATOM 1453 C C . VAL A 1 184 ? -9.948 9.429 15.998 1.00 97.75 184 VAL A C 1
ATOM 1455 O O . VAL A 1 184 ? -10.126 8.410 15.339 1.00 97.75 184 VAL A O 1
ATOM 1458 N N . THR A 1 185 ? -10.895 9.963 16.766 1.00 98.06 185 THR A N 1
ATOM 1459 C CA . THR A 1 185 ? -12.244 9.393 16.881 1.00 98.06 185 THR A CA 1
ATOM 1460 C C . THR A 1 185 ? -13.221 10.168 16.003 1.00 98.06 185 THR A C 1
ATOM 1462 O O . THR A 1 185 ? -13.258 11.399 16.037 1.00 98.06 185 THR A O 1
ATOM 1465 N N . LEU A 1 186 ? -14.014 9.433 15.228 1.00 98.44 186 LEU A N 1
ATOM 1466 C CA . LEU A 1 186 ? -15.034 9.938 14.317 1.00 98.44 186 LEU A CA 1
ATOM 1467 C C . LEU A 1 186 ? -16.370 9.251 14.613 1.00 98.44 186 LEU A C 1
ATOM 1469 O O . LEU A 1 186 ? -16.405 8.080 14.994 1.00 98.44 186 LEU A O 1
ATOM 1473 N N . ASP A 1 187 ? -17.470 9.962 14.395 1.00 97.62 187 ASP A N 1
ATOM 1474 C CA . ASP A 1 187 ? -18.828 9.433 14.544 1.00 97.62 187 ASP A CA 1
ATOM 1475 C C . ASP A 1 187 ? -19.824 10.190 13.647 1.00 97.62 187 ASP A C 1
ATOM 1477 O O . ASP A 1 187 ? -19.435 11.009 12.808 1.00 97.62 187 ASP A O 1
ATOM 1481 N N . LYS A 1 188 ? -21.126 9.915 13.793 1.00 95.62 188 LYS A N 1
ATOM 1482 C CA . LYS A 1 188 ? -22.185 10.571 13.002 1.00 95.62 188 LYS A CA 1
ATOM 1483 C C . LYS A 1 188 ? -22.239 12.091 13.195 1.00 95.62 188 LYS A C 1
ATOM 1485 O O . LYS A 1 188 ? -22.610 12.791 12.255 1.00 95.62 188 LYS A O 1
ATOM 1490 N N . SER A 1 189 ? -21.882 12.592 14.377 1.00 96.44 189 SER A N 1
ATOM 1491 C CA . SER A 1 189 ? -21.873 14.022 14.711 1.00 96.44 189 SER A CA 1
ATOM 1492 C C . SER A 1 189 ? -20.554 14.708 14.343 1.00 96.44 189 SER A C 1
ATOM 1494 O O . SER A 1 189 ? -20.547 15.880 13.972 1.00 96.44 189 SER A O 1
ATOM 1496 N N . ASN A 1 190 ? -19.450 13.962 14.370 1.00 96.50 190 ASN A N 1
ATOM 1497 C CA . ASN A 1 190 ? -18.101 14.427 14.084 1.00 96.50 190 ASN A CA 1
ATOM 1498 C C . ASN A 1 190 ? -17.472 13.589 12.961 1.00 96.50 190 ASN A C 1
ATOM 1500 O O . ASN A 1 190 ? -16.612 12.736 13.182 1.00 96.50 190 ASN A O 1
ATOM 1504 N N . ARG A 1 191 ? -17.945 13.817 11.730 1.00 97.50 191 ARG A N 1
ATOM 1505 C CA . ARG A 1 191 ? -17.587 13.001 10.557 1.00 97.50 191 ARG A CA 1
ATOM 1506 C C . ARG A 1 191 ? -16.238 13.338 9.929 1.00 97.50 191 ARG A C 1
ATOM 1508 O O . ARG A 1 191 ? -15.840 12.624 9.013 1.00 97.50 191 ARG A O 1
ATOM 1515 N N . SER A 1 192 ? -15.564 14.411 10.339 1.00 97.62 192 SER A N 1
ATOM 1516 C CA . SER A 1 192 ? -14.261 14.803 9.789 1.00 97.62 192 SER A CA 1
ATOM 1517 C C . SER A 1 192 ? -13.347 15.349 10.880 1.00 97.62 192 SER A C 1
ATOM 1519 O O . SER A 1 192 ? -13.790 16.067 11.775 1.00 97.62 192 SER A O 1
ATOM 1521 N N . GLN A 1 193 ? -12.070 14.993 10.804 1.00 97.81 193 GLN A N 1
ATOM 1522 C CA . GLN A 1 193 ? -11.005 15.413 11.708 1.00 97.81 193 GLN A CA 1
ATOM 1523 C C . GLN A 1 193 ? -9.720 15.645 10.913 1.00 97.81 193 GLN A C 1
ATOM 1525 O O . GLN A 1 193 ? -9.604 15.234 9.758 1.00 97.81 193 GLN A O 1
ATOM 1530 N N . THR A 1 194 ? -8.740 16.299 11.535 1.00 96.44 194 THR A N 1
ATOM 1531 C CA . THR A 1 194 ? -7.436 16.529 10.906 1.00 96.44 194 THR A CA 1
ATOM 1532 C C . THR A 1 194 ? -6.310 15.846 11.671 1.00 96.44 194 THR A C 1
ATOM 1534 O O . THR A 1 194 ? -6.302 15.795 12.898 1.00 96.44 194 THR A O 1
ATOM 1537 N N . TYR A 1 195 ? -5.333 15.336 10.928 1.00 95.94 195 TYR A N 1
ATOM 1538 C CA . TYR A 1 195 ? -4.080 14.802 11.443 1.00 95.94 195 TYR A CA 1
ATOM 1539 C C . TYR A 1 195 ? -2.927 15.469 10.697 1.00 95.94 195 TYR A C 1
ATOM 1541 O O . TYR A 1 195 ? -2.796 15.311 9.486 1.00 95.94 195 TYR A O 1
ATOM 1549 N N . LYS A 1 196 ? -2.105 16.259 11.403 1.00 95.00 196 LYS A N 1
ATOM 1550 C CA . LYS A 1 196 ? -0.986 17.023 10.807 1.00 95.00 196 LYS A CA 1
ATOM 1551 C C . LYS A 1 196 ? -1.395 17.809 9.547 1.00 95.00 196 LYS A C 1
ATOM 1553 O O . LYS A 1 196 ? -0.676 17.821 8.553 1.00 95.00 196 LYS A O 1
ATOM 1558 N N . GLY A 1 197 ? -2.572 18.435 9.591 1.00 93.69 197 GLY A N 1
ATOM 1559 C CA . GLY A 1 197 ? -3.139 19.208 8.480 1.00 93.69 197 GLY A CA 1
ATOM 1560 C C . GLY A 1 197 ? -3.833 18.383 7.389 1.00 93.69 197 GLY A C 1
ATOM 1561 O O . GLY A 1 197 ? -4.489 18.974 6.537 1.00 93.69 197 GLY A O 1
ATOM 1562 N N . ALA A 1 198 ? -3.751 17.051 7.421 1.00 95.38 198 ALA A N 1
ATOM 1563 C CA . ALA A 1 198 ? -4.436 16.177 6.475 1.00 95.38 198 ALA A CA 1
ATOM 1564 C C . ALA A 1 198 ? -5.813 15.734 6.991 1.00 95.38 198 ALA A C 1
ATOM 1566 O O . ALA A 1 198 ? -5.986 15.471 8.181 1.00 95.38 198 ALA A O 1
ATOM 1567 N N . GLU A 1 199 ? -6.799 15.651 6.097 1.00 96.75 199 GLU A N 1
ATOM 1568 C CA . GLU A 1 199 ? -8.182 15.295 6.437 1.00 96.75 199 GLU A CA 1
ATOM 1569 C C . GLU A 1 199 ? -8.368 13.779 6.611 1.00 96.75 199 GLU A C 1
ATOM 1571 O O . GLU A 1 199 ? -7.870 12.978 5.814 1.00 96.75 199 GLU A O 1
ATOM 1576 N N . ILE A 1 200 ? -9.153 13.405 7.622 1.00 97.81 200 ILE A N 1
ATOM 1577 C CA . ILE A 1 200 ? -9.720 12.071 7.828 1.00 97.81 200 ILE A CA 1
ATOM 1578 C C . ILE A 1 200 ? -11.235 12.232 7.907 1.00 97.81 200 ILE A C 1
ATOM 1580 O O . ILE A 1 200 ? -11.728 12.945 8.778 1.00 97.81 200 ILE A O 1
ATOM 1584 N N . LYS A 1 201 ? -11.982 11.569 7.021 1.00 97.69 201 LYS A N 1
ATOM 1585 C CA . LYS A 1 201 ? -13.426 11.783 6.877 1.00 97.69 201 LYS A CA 1
ATOM 1586 C C . LYS A 1 201 ? -14.211 10.487 6.721 1.00 97.69 201 LYS A C 1
ATOM 1588 O O . LYS A 1 201 ? -13.872 9.644 5.897 1.00 97.69 201 LYS A O 1
ATOM 1593 N N . ILE A 1 202 ? -15.339 10.387 7.421 1.00 97.56 202 ILE A N 1
ATOM 1594 C CA . ILE A 1 202 ? -16.376 9.377 7.192 1.00 97.56 202 ILE A CA 1
ATOM 1595 C C . ILE A 1 202 ? -17.169 9.728 5.930 1.00 97.56 202 ILE A C 1
ATOM 1597 O O . ILE A 1 202 ? -18.011 10.635 5.925 1.00 97.56 202 ILE A O 1
ATOM 1601 N N . VAL A 1 203 ? -16.958 8.942 4.878 1.00 95.38 203 VAL A N 1
ATOM 1602 C CA . VAL A 1 203 ? -17.734 8.984 3.632 1.00 95.38 203 VAL A CA 1
ATOM 1603 C C . VAL A 1 203 ? -19.058 8.241 3.808 1.00 95.38 203 VAL A C 1
ATOM 1605 O O . VAL A 1 203 ? -20.108 8.790 3.481 1.00 95.38 203 VAL A O 1
ATOM 1608 N N . LYS A 1 204 ? -19.033 7.046 4.411 1.00 94.69 204 LYS A N 1
ATOM 1609 C CA . LYS A 1 204 ? -20.226 6.247 4.752 1.00 94.69 204 LYS A CA 1
ATOM 1610 C C . LYS A 1 204 ? -20.093 5.652 6.153 1.00 94.69 204 LYS A C 1
ATOM 1612 O O . LYS A 1 204 ? -18.981 5.325 6.562 1.00 94.69 204 LYS A O 1
ATOM 1617 N N . LEU A 1 205 ? -21.206 5.563 6.871 1.00 96.06 205 LEU A N 1
ATOM 1618 C CA . LEU A 1 205 ? -21.310 4.971 8.203 1.00 96.06 205 LEU A CA 1
ATOM 1619 C C . LEU A 1 205 ? -22.749 4.482 8.375 1.00 96.06 205 LEU A C 1
ATOM 1621 O O . LEU A 1 205 ? -23.643 5.270 8.703 1.00 96.06 205 LEU A O 1
ATOM 1625 N N . ASP A 1 206 ? -22.949 3.197 8.102 1.00 94.12 206 ASP A N 1
ATOM 1626 C CA . ASP A 1 206 ? -24.262 2.582 7.940 1.00 94.12 206 ASP A CA 1
ATOM 1627 C C . ASP A 1 206 ? -24.223 1.183 8.577 1.00 94.12 206 ASP A C 1
ATOM 1629 O O . ASP A 1 206 ? -23.499 0.314 8.097 1.00 94.12 206 ASP A O 1
ATOM 1633 N N . ASP A 1 207 ? -24.973 0.977 9.664 1.00 95.69 207 ASP A N 1
ATOM 1634 C CA . ASP A 1 207 ? -25.002 -0.254 10.469 1.00 95.69 207 ASP A CA 1
ATOM 1635 C C . ASP A 1 207 ? -23.603 -0.825 10.753 1.00 95.69 207 AS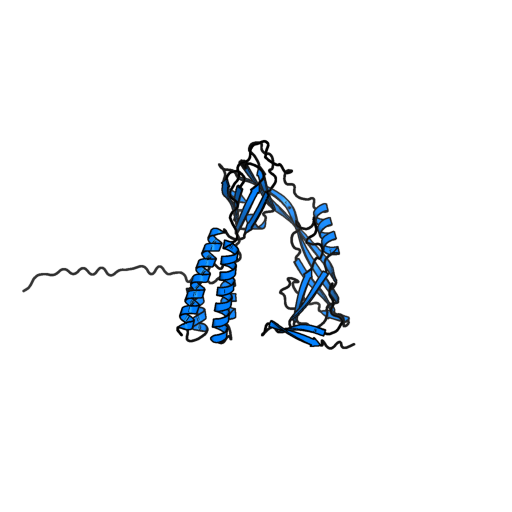P A C 1
ATOM 1637 O O . ASP A 1 207 ? -22.868 -0.249 11.553 1.00 95.69 207 ASP A O 1
ATOM 1641 N N . ASN A 1 208 ? -23.213 -1.923 10.102 1.00 97.06 208 ASN A N 1
ATOM 1642 C CA . ASN A 1 208 ? -21.916 -2.572 10.283 1.00 97.06 208 ASN A CA 1
ATOM 1643 C C . ASN A 1 208 ? -20.805 -2.108 9.327 1.00 97.06 208 ASN A C 1
ATOM 1645 O O . ASN A 1 208 ? -19.735 -2.717 9.311 1.00 97.06 208 ASN A O 1
ATOM 1649 N N . ARG A 1 209 ? -21.051 -1.085 8.502 1.00 96.69 209 ARG A N 1
ATOM 1650 C CA . ARG A 1 209 ? -20.136 -0.595 7.464 1.00 96.69 209 ARG A CA 1
ATOM 1651 C C . ARG A 1 209 ? -19.609 0.791 7.804 1.00 96.69 209 ARG A C 1
ATOM 1653 O O . ARG A 1 209 ? -20.377 1.713 8.078 1.00 96.69 209 ARG A O 1
ATOM 1660 N N . VAL A 1 210 ? -18.303 0.982 7.635 1.00 97.06 210 VAL A N 1
ATOM 1661 C CA . VAL A 1 210 ? -17.684 2.311 7.567 1.00 97.06 210 VAL A CA 1
ATOM 1662 C C . VAL A 1 210 ? -16.803 2.433 6.327 1.00 97.06 210 VAL A C 1
ATOM 1664 O O . VAL A 1 210 ? -15.962 1.580 6.053 1.00 97.06 210 VAL A O 1
ATOM 1667 N N . LYS A 1 211 ? -16.961 3.542 5.600 1.00 95.75 211 LYS A N 1
ATOM 1668 C CA . LYS A 1 211 ? -16.043 3.978 4.544 1.00 95.75 211 LYS A CA 1
ATOM 1669 C C . LYS A 1 211 ? -15.387 5.290 4.950 1.00 95.75 211 LYS A C 1
ATOM 1671 O O . LYS A 1 211 ? -16.079 6.290 5.159 1.00 95.75 211 LYS A O 1
ATOM 1676 N N . LEU A 1 212 ? -14.062 5.297 5.014 1.00 96.94 212 LEU A N 1
ATOM 1677 C CA . LEU A 1 212 ? -13.251 6.462 5.351 1.00 96.94 212 LEU A CA 1
ATOM 1678 C C . LEU A 1 212 ? -12.453 6.932 4.138 1.00 96.94 212 LEU A C 1
ATOM 1680 O O . LEU A 1 212 ? -11.969 6.116 3.359 1.00 96.94 212 LEU A O 1
ATOM 1684 N N . MET A 1 213 ? -12.282 8.246 4.028 1.00 95.38 213 MET A N 1
ATOM 1685 C CA . MET A 1 213 ? -11.289 8.902 3.182 1.00 95.38 213 MET A CA 1
ATOM 1686 C C . MET A 1 213 ? -10.185 9.448 4.086 1.00 95.38 213 MET A C 1
ATOM 1688 O O . MET A 1 213 ? -10.473 10.098 5.091 1.00 95.38 213 MET A O 1
ATOM 1692 N N . MET A 1 214 ? -8.934 9.217 3.713 1.00 96.06 214 MET A N 1
ATOM 1693 C CA . MET A 1 214 ? -7.759 9.796 4.356 1.00 96.06 214 MET A CA 1
ATOM 1694 C C . MET A 1 214 ? -6.913 10.493 3.299 1.00 96.06 214 MET A C 1
ATOM 1696 O O . MET A 1 214 ? -6.717 9.952 2.212 1.00 96.06 214 MET A O 1
ATOM 1700 N N . ARG A 1 215 ? -6.415 11.692 3.598 1.00 93.44 215 ARG A N 1
ATOM 1701 C CA . ARG A 1 215 ? -5.519 12.439 2.704 1.00 93.44 215 ARG A CA 1
ATOM 1702 C C . ARG A 1 215 ? -4.079 12.407 3.195 1.00 93.44 215 ARG A C 1
ATOM 1704 O O . ARG A 1 215 ? -3.833 12.258 4.388 1.00 93.44 215 ARG A O 1
ATOM 1711 N N . ASP A 1 216 ? -3.148 12.574 2.268 1.00 91.56 216 ASP A N 1
ATOM 1712 C CA . ASP A 1 216 ? -1.725 12.835 2.477 1.00 91.56 216 ASP A CA 1
ATOM 1713 C C . ASP A 1 216 ? -1.110 12.050 3.652 1.00 91.56 216 ASP A C 1
ATOM 1715 O O . ASP A 1 216 ? -1.082 10.816 3.670 1.00 91.56 216 ASP A O 1
ATOM 1719 N N . SER A 1 217 ? -0.636 12.773 4.669 1.00 92.25 217 SER A N 1
ATOM 1720 C CA . SER A 1 217 ? 0.024 12.212 5.843 1.00 92.25 217 SER A CA 1
ATOM 1721 C C . SER A 1 217 ? -0.888 11.306 6.668 1.00 92.25 217 SER A C 1
ATOM 1723 O O . SER A 1 217 ? -0.378 10.387 7.306 1.00 92.25 217 SER A O 1
ATOM 1725 N N . ALA A 1 218 ? -2.209 11.506 6.651 1.00 94.94 218 ALA A N 1
ATOM 1726 C CA . ALA A 1 218 ? -3.134 10.613 7.336 1.00 94.94 218 ALA A CA 1
ATOM 1727 C C . ALA A 1 218 ? -3.216 9.254 6.635 1.00 94.94 218 ALA A C 1
ATOM 1729 O O . ALA A 1 218 ? -3.161 8.227 7.302 1.00 94.94 218 ALA A O 1
ATOM 1730 N N . TYR A 1 219 ? -3.265 9.233 5.299 1.00 92.94 219 TYR A N 1
ATOM 1731 C CA . TYR A 1 219 ? -3.279 7.975 4.549 1.00 92.94 219 TYR A CA 1
ATOM 1732 C C . TYR A 1 219 ? -1.947 7.226 4.679 1.00 92.94 219 TYR A C 1
ATOM 1734 O O . TYR A 1 219 ? -1.931 6.031 4.956 1.00 92.94 219 TYR A O 1
ATOM 1742 N N . GLN A 1 220 ? -0.823 7.940 4.580 1.00 89.88 220 GLN A N 1
ATOM 1743 C CA . GLN A 1 220 ? 0.517 7.347 4.681 1.00 89.88 220 GLN A CA 1
ATOM 1744 C C . GLN A 1 220 ? 0.870 6.822 6.081 1.00 89.88 220 GLN A C 1
ATOM 1746 O O . GLN A 1 220 ? 1.726 5.950 6.211 1.00 89.88 220 GLN A O 1
ATOM 1751 N N . ASN A 1 221 ? 0.259 7.367 7.137 1.00 93.06 221 ASN A N 1
ATOM 1752 C CA . ASN A 1 221 ? 0.534 6.963 8.521 1.00 93.06 221 ASN A CA 1
ATOM 1753 C C . ASN A 1 221 ? -0.596 6.142 9.146 1.00 93.06 221 ASN A C 1
ATOM 1755 O O . ASN A 1 221 ? -0.536 5.856 10.340 1.00 93.06 221 ASN A O 1
ATOM 1759 N N . TYR A 1 222 ? -1.611 5.771 8.375 1.00 93.06 222 TYR A N 1
ATOM 1760 C CA . TYR A 1 222 ? -2.721 4.951 8.833 1.00 93.06 222 TYR A CA 1
ATOM 1761 C C . TYR A 1 222 ? -2.250 3.550 9.262 1.00 93.06 222 TYR A C 1
ATOM 1763 O O . TYR A 1 222 ? -1.526 2.882 8.527 1.00 93.06 222 TYR A O 1
ATOM 1771 N N . LEU A 1 223 ? -2.669 3.106 10.452 1.00 93.12 223 LEU A N 1
ATOM 1772 C CA . LEU A 1 223 ? -2.335 1.791 11.011 1.00 93.12 223 LEU A CA 1
ATOM 1773 C C . LEU A 1 223 ? -3.558 0.872 11.044 1.00 93.12 223 LEU A C 1
ATOM 1775 O O . LEU A 1 223 ? -3.540 -0.219 10.476 1.00 93.12 223 LEU A O 1
ATOM 1779 N N . TYR A 1 224 ? -4.624 1.314 11.715 1.00 94.31 224 TYR A N 1
ATOM 1780 C CA . TYR A 1 224 ? -5.785 0.476 11.999 1.00 94.31 224 TYR A CA 1
ATOM 1781 C C . TYR A 1 224 ? -7.067 1.290 12.178 1.00 94.31 224 TYR A C 1
ATOM 1783 O O . TYR A 1 224 ? -7.028 2.433 12.641 1.00 94.31 224 TYR A O 1
ATOM 1791 N N . VAL A 1 225 ? -8.198 0.713 11.762 1.00 96.88 225 VAL A N 1
ATOM 1792 C CA . VAL A 1 225 ? -9.536 1.262 12.009 1.00 96.88 225 VAL A CA 1
ATOM 1793 C C . VAL A 1 225 ? -10.274 0.309 12.929 1.00 96.88 225 VAL A C 1
ATOM 1795 O O . VAL A 1 225 ? -10.551 -0.829 12.566 1.00 96.88 225 VAL A O 1
ATOM 1798 N N . GLU A 1 226 ? -10.611 0.811 14.106 1.00 97.75 226 GLU A N 1
ATOM 1799 C CA . GLU A 1 226 ? -11.378 0.103 15.119 1.00 97.75 226 GLU A CA 1
ATOM 1800 C C . GLU A 1 226 ? -12.784 0.698 15.161 1.00 97.75 226 GLU A C 1
ATOM 1802 O O . GLU A 1 226 ? -12.954 1.894 15.413 1.00 97.75 226 GLU A O 1
ATOM 1807 N N . ALA A 1 227 ? -13.792 -0.126 14.895 1.00 98.06 227 ALA A N 1
ATOM 1808 C CA . ALA A 1 227 ? -15.183 0.255 15.076 1.00 98.06 227 ALA A CA 1
ATOM 1809 C C . ALA A 1 227 ? -15.633 -0.090 16.494 1.00 98.06 227 ALA A C 1
ATOM 1811 O O . ALA A 1 227 ? -15.326 -1.165 17.001 1.00 98.06 227 ALA A O 1
ATOM 1812 N N . LEU A 1 228 ? -16.376 0.818 17.118 1.00 98.38 228 LEU A N 1
ATOM 1813 C CA . LEU A 1 228 ? -16.964 0.629 18.435 1.00 98.38 228 LEU A CA 1
ATOM 1814 C C . LEU A 1 228 ? -18.483 0.580 18.321 1.00 98.38 228 LEU A C 1
ATOM 1816 O O . LEU A 1 228 ? -19.074 1.379 17.587 1.00 98.38 228 LEU A O 1
ATOM 1820 N N . ASN A 1 229 ? -19.111 -0.295 19.100 1.00 97.81 229 ASN A N 1
ATOM 1821 C CA . ASN A 1 229 ? -20.559 -0.273 19.278 1.00 97.81 229 ASN A CA 1
ATOM 1822 C C . ASN A 1 229 ? -20.999 0.855 20.236 1.00 97.81 229 ASN A C 1
ATOM 1824 O O . ASN A 1 229 ? -20.180 1.597 20.786 1.00 97.81 229 ASN A O 1
ATOM 1828 N N . LYS A 1 230 ? -22.311 0.968 20.472 1.00 97.31 230 LYS A N 1
ATOM 1829 C CA . LYS A 1 230 ? -22.912 1.974 21.373 1.00 97.31 230 LYS A CA 1
ATOM 1830 C C . LYS A 1 230 ? -22.412 1.911 22.826 1.00 97.31 230 LYS A C 1
ATOM 1832 O O . LYS A 1 230 ? -22.488 2.908 23.538 1.00 97.31 230 LYS A O 1
ATOM 1837 N N . ASP A 1 231 ? -21.910 0.752 23.257 1.00 97.12 231 ASP A N 1
ATOM 1838 C CA . ASP A 1 231 ? -21.371 0.525 24.602 1.00 97.12 231 ASP A CA 1
ATOM 1839 C C . ASP A 1 231 ? -19.853 0.791 24.660 1.00 97.12 231 ASP A C 1
ATOM 1841 O O . ASP A 1 231 ? -19.226 0.629 25.706 1.00 97.12 231 ASP A O 1
ATOM 1845 N N . GLY A 1 232 ? -19.245 1.195 23.538 1.00 97.31 232 GLY A N 1
ATOM 1846 C CA . GLY A 1 232 ? -17.816 1.471 23.422 1.00 97.31 232 GLY A CA 1
ATOM 1847 C C . GLY A 1 232 ? -16.938 0.227 23.262 1.00 97.31 232 GLY A C 1
ATOM 1848 O O . GLY A 1 232 ? -15.723 0.342 23.416 1.00 97.31 232 GLY A O 1
ATOM 1849 N N . LYS A 1 233 ? -17.516 -0.945 22.965 1.00 98.00 233 LYS A N 1
ATOM 1850 C CA . LYS A 1 233 ? -16.758 -2.190 22.759 1.00 98.00 233 LYS A CA 1
ATOM 1851 C C . LYS A 1 233 ? -16.220 -2.283 21.325 1.00 98.00 233 LYS A C 1
ATOM 1853 O O . LYS A 1 233 ? -17.004 -2.038 20.404 1.00 98.00 233 LYS A O 1
ATOM 1858 N N . PRO A 1 234 ? -14.942 -2.657 21.122 1.00 98.06 234 PRO A N 1
ATOM 1859 C CA . PRO A 1 234 ? -14.393 -2.911 19.793 1.00 98.06 234 PRO A CA 1
ATOM 1860 C C . PRO A 1 234 ? -15.100 -4.077 19.108 1.00 98.06 234 PRO A C 1
ATOM 1862 O O . PRO A 1 234 ? -15.304 -5.126 19.715 1.00 98.06 234 PRO A O 1
ATOM 1865 N N . LEU A 1 235 ? -15.482 -3.885 17.850 1.00 98.19 235 LEU A N 1
ATOM 1866 C CA . LEU A 1 235 ? -16.139 -4.897 17.031 1.00 98.19 235 LEU A CA 1
ATOM 1867 C C . LEU A 1 235 ? -15.114 -5.705 16.231 1.00 98.19 235 LEU A C 1
ATOM 1869 O O . LEU A 1 235 ? -14.175 -5.139 15.670 1.00 98.19 235 LEU A O 1
ATOM 1873 N N . ASP A 1 236 ? -15.357 -7.009 16.124 1.00 96.81 236 ASP A N 1
ATOM 1874 C CA . ASP A 1 236 ? -14.597 -7.917 15.260 1.00 96.81 236 ASP A CA 1
ATOM 1875 C C . ASP A 1 236 ? -14.850 -7.595 13.780 1.00 96.81 236 ASP A C 1
ATOM 1877 O O . ASP A 1 236 ? -15.980 -7.288 13.371 1.00 96.81 236 ASP A O 1
ATOM 1881 N N . TYR A 1 237 ? -13.798 -7.638 12.967 1.00 92.81 237 TYR A N 1
ATOM 1882 C CA . TYR A 1 237 ? -13.881 -7.295 11.550 1.00 92.81 237 TYR A CA 1
ATOM 1883 C C . TYR A 1 237 ? -14.361 -8.502 10.732 1.00 92.81 237 TYR A C 1
ATOM 1885 O O . TYR A 1 237 ? -13.954 -9.634 10.961 1.00 92.81 237 TYR A O 1
ATOM 1893 N N . SER A 1 238 ? -15.203 -8.268 9.724 1.00 91.62 238 SER A N 1
ATOM 1894 C CA . SER A 1 238 ? -15.657 -9.323 8.806 1.00 91.62 238 SER A CA 1
ATOM 1895 C C . SER A 1 238 ? -14.978 -9.244 7.443 1.00 91.62 238 SER A C 1
ATOM 1897 O O . SER A 1 238 ? -14.694 -10.263 6.815 1.00 91.62 238 SER A O 1
ATOM 1899 N N . SER A 1 239 ? -14.740 -8.029 6.951 1.00 90.69 239 SER A N 1
ATOM 1900 C CA . SER A 1 239 ? -14.075 -7.795 5.673 1.00 90.69 239 SER A CA 1
ATOM 1901 C C . SER A 1 239 ? -13.490 -6.385 5.629 1.00 90.69 239 SER A C 1
ATOM 1903 O O . SER A 1 239 ? -13.988 -5.453 6.266 1.00 90.69 239 SER A O 1
ATOM 1905 N N . ARG A 1 240 ? -12.402 -6.224 4.874 1.00 88.00 240 ARG A N 1
ATOM 1906 C CA . ARG A 1 240 ? -11.734 -4.940 4.674 1.00 88.00 240 ARG A CA 1
ATOM 1907 C C . ARG A 1 240 ? -11.266 -4.819 3.238 1.00 88.00 240 ARG A C 1
ATOM 1909 O O . ARG A 1 240 ? -10.672 -5.739 2.683 1.00 88.00 240 ARG A O 1
ATOM 1916 N N . THR A 1 241 ? -11.468 -3.640 2.673 1.00 85.44 241 THR A N 1
ATOM 1917 C CA . THR A 1 241 ? -10.851 -3.227 1.417 1.00 85.44 241 THR A CA 1
ATOM 1918 C C . THR A 1 241 ? -10.178 -1.876 1.608 1.00 85.44 241 THR A C 1
ATOM 1920 O O . THR A 1 241 ? -10.571 -1.058 2.441 1.00 85.44 241 THR A O 1
ATOM 1923 N N . SER A 1 242 ? -9.092 -1.647 0.887 1.00 84.31 242 SER A N 1
ATOM 1924 C CA . SER A 1 242 ? -8.383 -0.374 0.903 1.00 84.31 242 SER A CA 1
ATOM 1925 C C . SER A 1 242 ? -7.933 -0.064 -0.513 1.00 84.31 242 SER A C 1
ATOM 1927 O O . SER A 1 242 ? -7.509 -0.961 -1.239 1.00 84.31 242 SER A O 1
ATOM 1929 N N . SER A 1 243 ? -8.070 1.190 -0.917 1.00 81.06 243 SER A N 1
ATOM 1930 C CA . SER A 1 243 ? -7.767 1.626 -2.272 1.00 81.06 243 SER A CA 1
ATOM 1931 C C . SER A 1 243 ? -7.195 3.034 -2.268 1.00 81.06 243 SER A C 1
ATOM 1933 O O . SER A 1 243 ? -7.591 3.891 -1.486 1.00 81.06 243 SER A O 1
ATOM 1935 N N . ALA A 1 244 ? -6.277 3.288 -3.191 1.00 77.94 244 ALA A N 1
ATOM 1936 C CA . ALA A 1 244 ? -5.741 4.617 -3.466 1.00 77.94 244 ALA A CA 1
ATOM 1937 C C . ALA A 1 244 ? -6.837 5.583 -3.979 1.00 77.94 244 ALA A C 1
ATOM 1939 O O . ALA A 1 244 ? -6.807 6.785 -3.737 1.00 77.94 244 ALA A O 1
ATOM 1940 N N . MET A 1 245 ? -7.874 5.056 -4.630 1.00 75.44 245 MET A N 1
ATOM 1941 C CA . MET A 1 245 ? -8.945 5.856 -5.219 1.00 75.44 245 MET A CA 1
ATOM 1942 C C . MET A 1 245 ? -10.325 5.327 -4.847 1.00 75.44 245 MET A C 1
ATOM 1944 O O . MET A 1 245 ? -10.494 4.141 -4.557 1.00 75.44 245 MET A O 1
ATOM 1948 N N . GLU A 1 246 ? -11.326 6.204 -4.850 1.00 73.12 246 GLU A N 1
ATOM 1949 C CA . GLU A 1 246 ? -12.714 5.800 -4.668 1.00 73.12 246 GLU A CA 1
ATOM 1950 C C . GLU A 1 246 ? -13.139 4.865 -5.808 1.00 73.12 246 GLU A C 1
ATOM 1952 O O . GLU A 1 246 ? -12.874 5.125 -6.978 1.00 73.12 246 GLU A O 1
ATOM 1957 N N . SER A 1 247 ? -13.807 3.761 -5.468 1.00 69.00 247 SER A N 1
ATOM 1958 C CA . SER A 1 247 ? -14.230 2.743 -6.436 1.00 69.00 247 SER A CA 1
ATOM 1959 C C . SER A 1 247 ? -15.133 3.289 -7.550 1.00 69.00 247 SER A C 1
ATOM 1961 O O . SER A 1 247 ? -15.047 2.814 -8.682 1.00 69.00 247 SER A O 1
ATOM 1963 N N . ALA A 1 248 ? -15.989 4.270 -7.245 1.00 69.12 248 ALA A N 1
ATOM 1964 C CA . ALA A 1 248 ? -16.855 4.919 -8.228 1.00 69.12 248 ALA A CA 1
ATOM 1965 C C . ALA A 1 248 ? -16.039 5.785 -9.200 1.00 69.12 248 ALA A C 1
ATOM 1967 O O . ALA A 1 248 ? -16.110 5.557 -10.407 1.00 69.12 248 ALA A O 1
ATOM 1968 N N . ASP A 1 249 ? -15.194 6.673 -8.669 1.00 73.25 249 ASP A N 1
ATOM 1969 C CA . ASP A 1 249 ? -14.286 7.517 -9.454 1.00 73.25 249 ASP A CA 1
ATOM 1970 C C . ASP A 1 249 ? -13.359 6.671 -10.335 1.00 73.25 249 ASP A C 1
ATOM 1972 O O . ASP A 1 249 ? -13.138 6.981 -11.501 1.00 73.25 249 ASP A O 1
ATOM 1976 N N . PHE A 1 250 ? -12.860 5.549 -9.810 1.00 78.69 250 PHE A N 1
ATOM 1977 C CA . PHE A 1 250 ? -12.013 4.632 -10.565 1.00 78.69 250 PHE A CA 1
ATOM 1978 C C . PHE A 1 250 ? -12.740 4.000 -11.750 1.00 78.69 250 PHE A C 1
ATOM 1980 O O . PHE A 1 250 ? -12.200 3.961 -12.854 1.00 78.69 250 PHE A O 1
ATOM 1987 N N . LYS A 1 251 ? -13.977 3.528 -11.542 1.00 81.25 251 LYS A N 1
ATOM 1988 C CA . LYS A 1 251 ? -14.810 2.981 -12.621 1.00 81.25 251 LYS A CA 1
ATOM 1989 C C . LYS A 1 251 ? -15.101 4.040 -13.684 1.00 81.2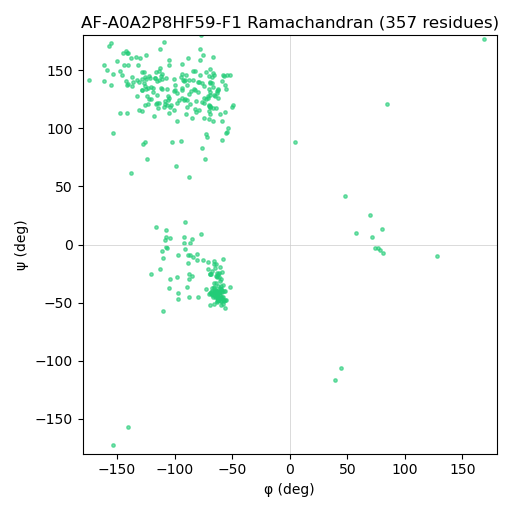5 251 LYS A C 1
ATOM 1991 O O . LYS A 1 251 ? -15.057 3.722 -14.870 1.00 81.25 251 LYS A O 1
ATOM 1996 N N . GLU A 1 252 ? -15.387 5.276 -13.283 1.00 83.44 252 GLU A N 1
ATOM 1997 C CA . GLU A 1 252 ? -15.606 6.390 -14.212 1.00 83.44 252 GLU A CA 1
ATOM 1998 C C . GLU A 1 252 ? -14.345 6.689 -15.031 1.00 83.44 252 GLU A C 1
ATOM 2000 O O . GLU A 1 252 ? -14.403 6.674 -16.260 1.00 83.44 252 GLU A O 1
ATOM 2005 N N . ILE A 1 253 ? -13.189 6.821 -14.373 1.00 82.00 253 ILE A N 1
ATOM 2006 C CA . ILE A 1 253 ? -11.895 7.053 -15.028 1.00 82.00 253 ILE A CA 1
ATOM 2007 C C . ILE A 1 253 ? -11.566 5.934 -16.022 1.00 82.00 253 ILE A C 1
ATOM 2009 O O . ILE A 1 253 ? -11.164 6.221 -17.146 1.00 82.00 253 ILE A O 1
ATOM 2013 N N . LEU A 1 254 ? -11.764 4.665 -15.654 1.00 86.00 254 LEU A N 1
ATOM 2014 C CA . LEU A 1 254 ? -11.530 3.531 -16.555 1.00 86.00 254 LEU A CA 1
ATOM 2015 C C . LEU A 1 254 ? -12.458 3.559 -17.776 1.00 86.00 254 LEU A C 1
ATOM 2017 O O . LEU A 1 254 ? -12.016 3.288 -18.895 1.00 86.00 254 LEU A O 1
ATOM 2021 N N . ASN A 1 255 ? -13.732 3.910 -17.585 1.00 88.38 255 ASN A N 1
ATOM 2022 C CA . ASN A 1 255 ? -14.691 4.033 -18.682 1.00 88.38 255 ASN A CA 1
ATOM 2023 C C . ASN A 1 255 ? -14.325 5.181 -19.633 1.00 88.38 255 ASN A C 1
ATOM 2025 O O . ASN A 1 255 ? -14.358 4.995 -20.853 1.00 88.38 255 ASN A O 1
ATOM 2029 N N . ASP A 1 256 ? -13.941 6.338 -19.094 1.00 86.94 256 ASP A N 1
ATOM 2030 C CA . ASP A 1 256 ? -13.476 7.482 -19.880 1.00 86.94 256 ASP A CA 1
ATOM 2031 C C . ASP A 1 256 ? -12.197 7.146 -20.651 1.00 86.94 256 ASP A C 1
ATOM 2033 O O . ASP A 1 256 ? -12.099 7.431 -21.849 1.00 86.94 256 ASP A O 1
ATOM 2037 N N . TYR A 1 257 ? -11.254 6.460 -20.002 1.00 88.06 257 TYR A N 1
ATOM 2038 C CA . TYR A 1 257 ? -10.013 5.999 -20.619 1.00 88.06 257 TYR A CA 1
ATOM 2039 C C . TYR A 1 257 ? -10.286 5.014 -21.766 1.00 88.06 257 TYR A C 1
ATOM 2041 O O . TYR A 1 257 ? -9.794 5.212 -22.878 1.00 88.06 257 TYR A O 1
ATOM 2049 N N . SER A 1 258 ? -11.146 4.005 -21.558 1.00 90.44 258 SER A N 1
ATOM 2050 C CA . SER A 1 258 ? -11.545 3.065 -22.621 1.00 90.44 258 SER A CA 1
ATOM 2051 C C . SER A 1 258 ? -12.238 3.778 -23.784 1.00 90.44 258 SER A C 1
ATOM 2053 O O . SER A 1 258 ? -11.973 3.493 -24.953 1.00 90.44 258 SER A O 1
ATOM 2055 N N . LYS A 1 259 ? -13.114 4.748 -23.495 1.00 91.69 259 LYS A N 1
ATOM 2056 C CA . LYS A 1 259 ? -13.794 5.534 -24.531 1.00 91.69 259 LYS A CA 1
ATOM 2057 C C . LYS A 1 259 ? -12.801 6.354 -25.358 1.00 91.69 259 LYS A C 1
ATOM 2059 O O . LYS A 1 259 ? -12.938 6.401 -26.584 1.00 91.69 259 LYS A O 1
ATOM 2064 N N . ALA A 1 260 ? -11.811 6.970 -24.713 1.00 91.00 260 ALA A N 1
ATOM 2065 C CA . ALA A 1 260 ? -10.751 7.710 -25.386 1.00 91.00 260 ALA A CA 1
ATOM 2066 C C . ALA A 1 260 ? -9.908 6.790 -26.283 1.00 91.00 260 ALA A C 1
ATOM 2068 O O . ALA A 1 260 ? -9.756 7.084 -27.470 1.00 91.00 260 ALA A O 1
ATOM 2069 N N . LEU A 1 261 ? -9.448 5.641 -25.772 1.00 92.00 261 LEU A N 1
ATOM 2070 C CA . LEU A 1 261 ? -8.681 4.657 -26.549 1.00 92.00 261 LEU A CA 1
ATOM 2071 C C . LEU A 1 261 ? -9.449 4.158 -27.778 1.00 92.00 261 LEU A C 1
ATOM 2073 O O . LEU A 1 261 ? -8.924 4.202 -28.891 1.00 92.00 261 LEU A O 1
ATOM 2077 N N . LYS A 1 262 ? -10.721 3.777 -27.622 1.00 94.50 262 LYS A N 1
ATOM 2078 C CA . LYS A 1 262 ? -11.576 3.349 -28.744 1.00 94.50 262 LYS A CA 1
ATOM 2079 C C . LYS A 1 262 ? -11.743 4.435 -29.800 1.00 94.50 262 LYS A C 1
ATOM 2081 O O . LYS A 1 262 ? -11.763 4.143 -30.997 1.00 94.50 262 LYS A O 1
ATOM 2086 N N . ASN A 1 263 ? -11.864 5.696 -29.383 1.00 94.69 263 ASN A N 1
ATOM 2087 C CA . ASN A 1 263 ? -11.959 6.814 -30.316 1.00 94.69 263 ASN A CA 1
ATOM 2088 C C . ASN A 1 263 ? -10.636 7.063 -31.056 1.00 94.69 263 ASN A C 1
ATOM 2090 O O . ASN A 1 263 ? -10.657 7.275 -32.269 1.00 94.69 263 ASN A O 1
ATOM 2094 N N . LEU A 1 264 ? -9.501 6.994 -30.354 1.00 95.00 264 LEU A N 1
ATOM 2095 C CA . LEU A 1 264 ? -8.160 7.097 -30.938 1.00 95.00 264 LEU A CA 1
ATOM 2096 C C . LEU A 1 264 ? -7.925 5.984 -31.962 1.00 95.00 264 LEU A C 1
ATOM 2098 O O . LEU A 1 264 ? -7.561 6.273 -33.096 1.00 95.00 264 LEU A O 1
ATOM 2102 N N . ILE A 1 265 ? -8.229 4.734 -31.611 1.00 95.50 265 ILE A N 1
ATOM 2103 C CA . ILE A 1 265 ? -8.157 3.579 -32.514 1.00 95.50 265 ILE A CA 1
ATOM 2104 C C . ILE A 1 265 ? -9.025 3.799 -33.760 1.00 95.50 265 ILE A C 1
ATOM 2106 O O . ILE A 1 265 ? -8.552 3.666 -34.885 1.00 95.50 265 ILE A O 1
ATOM 2110 N N . LYS A 1 266 ? -10.280 4.226 -33.588 1.00 96.44 266 LYS A N 1
ATOM 2111 C CA . LYS A 1 266 ? -11.188 4.491 -34.713 1.00 96.44 266 LYS A CA 1
ATOM 2112 C C . LYS A 1 266 ? -10.682 5.603 -35.636 1.00 96.44 266 LYS A C 1
ATOM 2114 O O . LYS A 1 266 ? -10.934 5.561 -36.839 1.00 96.44 266 LYS A O 1
ATOM 2119 N N . GLN A 1 267 ? -10.033 6.631 -35.093 1.00 95.62 267 GLN A N 1
ATOM 2120 C CA . GLN A 1 267 ? -9.409 7.695 -35.887 1.00 95.62 267 GLN A CA 1
ATOM 2121 C C . GLN A 1 267 ? -8.137 7.203 -36.582 1.00 95.62 267 GLN A C 1
ATOM 2123 O O . GLN A 1 267 ? -7.909 7.542 -37.743 1.00 95.62 267 GLN A O 1
ATOM 2128 N N . PHE A 1 268 ? -7.356 6.361 -35.906 1.00 95.56 268 PHE A N 1
ATOM 2129 C CA . PHE A 1 268 ? -6.186 5.705 -36.470 1.00 95.56 268 PHE A CA 1
ATOM 2130 C C . PHE A 1 268 ? -6.569 4.877 -37.702 1.00 95.56 268 PHE A C 1
ATOM 2132 O O . PHE A 1 268 ? -6.012 5.087 -38.775 1.00 95.56 268 PHE A O 1
ATOM 2139 N N . ASP A 1 269 ? -7.586 4.020 -37.579 1.00 94.19 269 ASP A N 1
ATOM 2140 C CA . ASP A 1 269 ? -8.059 3.132 -38.653 1.00 94.19 269 ASP A CA 1
ATOM 2141 C C . ASP A 1 269 ? -8.642 3.906 -39.852 1.00 94.19 269 ASP A C 1
ATOM 2143 O O . ASP A 1 269 ? -8.706 3.398 -40.969 1.00 94.19 269 ASP A O 1
ATOM 2147 N N . LYS A 1 270 ? -9.031 5.170 -39.645 1.00 96.44 270 LYS A N 1
ATOM 2148 C CA . LYS A 1 270 ? -9.459 6.101 -40.702 1.00 96.44 270 LYS A CA 1
ATOM 2149 C C . LYS A 1 270 ? -8.307 6.873 -41.354 1.00 96.44 270 LYS A C 1
ATOM 2151 O O . LYS A 1 270 ? -8.566 7.735 -42.192 1.00 96.44 270 LYS A O 1
ATOM 2156 N N . GLY A 1 271 ? -7.062 6.627 -40.951 1.00 93.81 271 GLY A N 1
ATOM 2157 C CA . GLY A 1 271 ? -5.888 7.332 -41.466 1.00 93.81 271 GLY A CA 1
ATOM 2158 C C . GLY A 1 271 ? -5.803 8.799 -41.033 1.00 93.81 271 GLY A C 1
ATOM 2159 O O . GLY A 1 271 ? -5.214 9.612 -41.740 1.00 93.81 271 GLY A O 1
ATOM 2160 N N . VAL A 1 272 ? -6.405 9.170 -39.895 1.00 95.50 272 VAL A N 1
ATOM 2161 C CA . VAL A 1 272 ? -6.390 10.563 -39.400 1.00 95.50 272 VAL A CA 1
ATOM 2162 C C . VAL A 1 272 ? -4.977 11.010 -39.007 1.00 95.50 272 VAL A C 1
ATOM 2164 O O . VAL A 1 272 ? -4.635 12.184 -39.161 1.00 95.50 272 VAL A O 1
ATOM 2167 N N . TYR A 1 273 ? -4.150 10.090 -38.507 1.00 95.31 273 TYR A N 1
ATOM 2168 C CA . TYR A 1 273 ? -2.801 10.384 -38.026 1.00 95.31 273 TYR A CA 1
ATOM 2169 C C . TYR A 1 273 ? -1.769 10.109 -39.116 1.00 95.31 273 TYR A C 1
ATOM 2171 O O . TYR A 1 273 ? -1.696 9.005 -39.649 1.00 95.31 273 TYR A O 1
ATOM 2179 N N . LYS A 1 274 ? -0.971 11.128 -39.442 1.00 91.06 274 LYS A N 1
ATOM 2180 C CA . LYS A 1 274 ? 0.047 11.061 -40.504 1.00 91.06 274 LYS A CA 1
ATOM 2181 C C . LYS A 1 274 ? 1.370 10.482 -40.010 1.00 91.06 274 LYS A C 1
ATOM 2183 O O . LYS A 1 274 ? 2.126 9.920 -40.791 1.00 91.06 274 LYS A O 1
ATOM 2188 N N . ASP A 1 275 ? 1.637 10.648 -38.721 1.00 94.75 275 ASP A N 1
ATOM 2189 C CA . ASP A 1 275 ? 2.873 10.256 -38.054 1.00 94.75 275 ASP A CA 1
ATOM 2190 C C . ASP A 1 275 ? 2.647 10.060 -36.543 1.00 94.75 275 ASP A C 1
ATOM 2192 O O . ASP A 1 275 ? 1.602 10.426 -35.987 1.00 94.75 275 ASP A O 1
ATOM 2196 N N . ILE A 1 276 ? 3.658 9.511 -35.865 1.00 94.25 276 ILE A N 1
ATOM 2197 C CA . ILE A 1 276 ? 3.647 9.284 -34.415 1.00 94.25 276 ILE A CA 1
ATOM 2198 C C . ILE A 1 276 ? 3.461 10.586 -33.630 1.00 94.25 276 ILE A C 1
ATOM 2200 O O . ILE A 1 276 ? 2.765 10.595 -32.616 1.00 94.25 276 ILE A O 1
ATOM 2204 N N . ALA A 1 277 ? 4.024 11.705 -34.090 1.00 93.88 277 ALA A N 1
ATOM 2205 C CA . ALA A 1 277 ? 3.897 12.983 -33.394 1.00 93.88 277 ALA A CA 1
ATOM 2206 C C . ALA A 1 277 ? 2.434 13.465 -33.356 1.00 93.88 277 ALA A C 1
ATOM 2208 O O 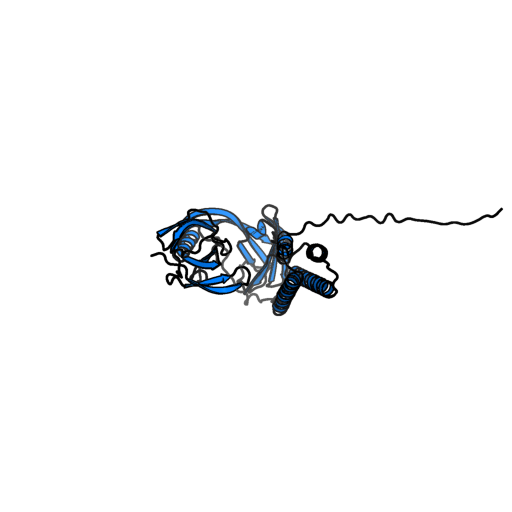. ALA A 1 277 ? 1.941 13.906 -32.313 1.00 93.88 277 ALA A O 1
ATOM 2209 N N . SER A 1 278 ? 1.715 13.328 -34.472 1.00 94.62 278 SER A N 1
ATOM 2210 C CA . SER A 1 278 ? 0.295 13.656 -34.594 1.00 94.62 278 SER A CA 1
ATOM 2211 C C . SER A 1 278 ? -0.581 12.738 -33.738 1.00 94.62 278 SER A C 1
ATOM 2213 O O . SER A 1 278 ? -1.518 13.223 -33.099 1.00 94.62 278 SER A O 1
ATOM 2215 N N . LEU A 1 279 ? -0.228 11.451 -33.637 1.00 94.00 279 LEU A N 1
ATOM 2216 C CA . LEU A 1 279 ? -0.885 10.507 -32.737 1.00 94.00 279 LEU A CA 1
ATOM 2217 C C . LEU A 1 279 ? -0.656 10.875 -31.263 1.00 94.00 279 LEU A C 1
ATOM 2219 O O . LEU A 1 279 ? -1.624 11.014 -30.521 1.00 94.00 279 LEU A O 1
ATOM 2223 N N . LYS A 1 280 ? 0.595 11.105 -30.839 1.00 92.44 280 LYS A N 1
ATOM 2224 C CA . LYS A 1 280 ? 0.936 11.495 -29.455 1.00 92.44 280 LYS A CA 1
ATOM 2225 C C . LYS A 1 280 ? 0.188 12.756 -29.019 1.00 92.44 280 LYS A C 1
ATOM 2227 O O . LYS A 1 280 ? -0.322 12.822 -27.903 1.00 92.44 280 LYS A O 1
ATOM 2232 N N . LYS A 1 281 ? 0.059 13.739 -29.916 1.00 91.19 281 LYS A N 1
ATOM 2233 C CA . LYS A 1 281 ? -0.730 14.953 -29.663 1.00 91.19 281 LYS A CA 1
ATOM 2234 C C . LYS A 1 281 ? -2.219 14.650 -29.474 1.00 91.19 281 LYS A C 1
ATOM 2236 O O . LYS A 1 281 ? -2.851 15.252 -28.612 1.00 91.19 281 LYS A O 1
ATOM 2241 N N . ALA A 1 282 ? -2.782 13.738 -30.267 1.00 91.31 282 ALA A N 1
ATOM 2242 C CA . ALA A 1 282 ? -4.178 13.330 -30.133 1.00 91.31 282 ALA A CA 1
ATOM 2243 C C . ALA A 1 282 ? -4.429 12.544 -28.839 1.00 91.31 282 ALA A C 1
ATOM 2245 O O . ALA A 1 282 ? -5.429 12.798 -28.173 1.00 91.31 282 ALA A O 1
ATOM 2246 N N . ILE A 1 283 ? -3.507 11.652 -28.461 1.00 89.88 283 ILE A N 1
ATOM 2247 C CA . ILE A 1 283 ? -3.535 10.918 -27.189 1.00 89.88 283 ILE A CA 1
ATOM 2248 C C . ILE A 1 283 ? -3.581 11.906 -26.020 1.00 89.88 283 ILE A C 1
ATOM 2250 O O . ILE A 1 283 ? -4.522 11.872 -25.231 1.00 89.88 283 ILE A O 1
ATOM 2254 N N . ALA A 1 284 ? -2.629 12.842 -25.968 1.00 85.81 284 ALA A N 1
ATOM 2255 C CA . ALA A 1 284 ? -2.546 13.847 -24.907 1.00 85.81 284 ALA A CA 1
ATOM 2256 C C . ALA A 1 284 ? -3.778 14.769 -24.833 1.00 85.81 284 ALA A C 1
ATOM 2258 O O . ALA A 1 284 ? -4.046 15.350 -23.790 1.00 85.81 284 ALA A O 1
ATOM 2259 N N . ALA A 1 285 ? -4.518 14.932 -25.934 1.00 86.56 285 ALA A N 1
ATOM 2260 C CA . ALA A 1 285 ? -5.721 15.760 -25.970 1.00 86.56 285 ALA A CA 1
ATOM 2261 C C . ALA A 1 285 ? -7.003 15.009 -25.569 1.00 86.56 285 ALA A C 1
ATOM 2263 O O . ALA A 1 285 ? -7.978 15.648 -25.180 1.00 86.56 285 ALA A O 1
ATOM 2264 N N . GLN A 1 286 ? -7.040 13.683 -25.734 1.00 85.50 286 GLN A N 1
ATOM 2265 C CA . GLN A 1 286 ? -8.251 12.875 -25.536 1.00 85.50 286 GLN A CA 1
ATOM 2266 C C . GLN A 1 286 ? -8.249 12.081 -24.235 1.00 85.50 286 GLN A C 1
ATOM 2268 O O . GLN A 1 286 ? -9.322 11.804 -23.702 1.00 85.50 286 GLN A O 1
ATOM 2273 N N . ILE A 1 287 ? -7.078 11.695 -23.738 1.00 78.88 287 ILE A N 1
ATOM 2274 C CA . ILE A 1 287 ? -6.970 10.991 -22.468 1.00 78.88 287 ILE A CA 1
ATOM 2275 C C . ILE A 1 287 ? -6.880 12.031 -21.346 1.00 78.88 287 ILE A C 1
ATOM 2277 O O . ILE A 1 287 ? -6.086 12.964 -21.427 1.00 78.88 287 ILE A O 1
ATOM 2281 N N . SER A 1 288 ? -7.723 11.881 -20.319 1.00 68.81 288 SER A N 1
ATOM 2282 C CA . SER A 1 288 ? -7.713 12.725 -19.117 1.00 68.81 288 SER A CA 1
ATOM 2283 C C . SER A 1 288 ? -6.312 12.795 -18.499 1.00 68.81 288 SER A C 1
ATOM 2285 O O . SER A 1 288 ? -5.592 11.798 -18.487 1.00 68.81 288 SER A O 1
ATOM 2287 N N . ASP A 1 289 ? -5.944 13.940 -17.914 1.00 68.19 289 ASP A N 1
ATOM 2288 C CA . ASP A 1 289 ? -4.684 14.063 -17.160 1.00 68.19 289 ASP A CA 1
ATOM 2289 C C . ASP A 1 289 ? -4.672 13.202 -15.895 1.00 68.19 289 ASP A C 1
ATOM 2291 O O . ASP A 1 289 ? -3.618 13.030 -15.292 1.00 68.19 289 ASP A O 1
ATOM 2295 N N . LYS A 1 290 ? -5.845 12.703 -15.483 1.00 63.31 290 LYS A N 1
ATOM 2296 C CA . LYS A 1 290 ? -5.983 11.701 -14.433 1.00 63.31 290 LYS A CA 1
ATOM 2297 C C . LYS A 1 290 ? -5.938 10.319 -15.066 1.00 63.31 290 LYS A C 1
ATOM 2299 O O . LYS A 1 290 ? -6.863 9.926 -15.779 1.00 63.31 290 LYS A O 1
ATOM 2304 N N . SER A 1 291 ? -4.874 9.592 -14.774 1.00 65.62 291 SER A N 1
ATOM 2305 C CA . SER A 1 291 ? -4.733 8.183 -15.099 1.00 65.62 291 SER A CA 1
ATOM 2306 C C . SER A 1 291 ? -5.276 7.322 -13.953 1.00 65.62 291 SER A C 1
ATOM 2308 O O . SER A 1 291 ? -5.070 7.669 -12.788 1.00 65.62 291 SER A O 1
ATOM 2310 N N . PRO A 1 292 ? -5.888 6.155 -14.237 1.00 63.28 292 PRO A N 1
ATOM 2311 C CA . PRO A 1 292 ? -6.156 5.145 -13.207 1.00 63.28 292 PRO A CA 1
ATOM 2312 C C . PRO A 1 292 ? -4.881 4.669 -12.481 1.00 63.28 292 PRO A C 1
ATOM 2314 O O . PRO A 1 292 ? -4.980 4.001 -11.455 1.00 63.28 292 PRO A O 1
ATOM 2317 N N . PHE A 1 293 ? -3.703 5.003 -13.014 1.00 64.94 293 PHE A N 1
ATOM 2318 C CA . PHE A 1 293 ? -2.389 4.598 -12.520 1.00 64.94 293 PHE A CA 1
ATOM 2319 C C . PHE A 1 293 ? -1.596 5.732 -11.857 1.00 64.94 293 PHE A C 1
ATOM 2321 O O . PHE A 1 293 ? -0.427 5.529 -11.538 1.00 64.94 293 PHE A O 1
ATOM 2328 N N . ASP A 1 294 ? -2.175 6.927 -11.712 1.00 67.06 294 ASP A N 1
ATOM 2329 C CA . ASP A 1 294 ? -1.491 8.015 -11.013 1.00 67.06 294 ASP A CA 1
ATOM 2330 C C . ASP A 1 294 ? -1.383 7.706 -9.515 1.00 67.06 294 ASP A C 1
ATOM 2332 O O . ASP A 1 294 ? -2.336 7.232 -8.892 1.00 67.06 294 ASP A O 1
ATOM 2336 N N . ASP A 1 295 ? -0.230 8.025 -8.924 1.00 64.00 295 ASP A N 1
ATOM 2337 C CA . ASP A 1 295 ? -0.051 7.949 -7.478 1.00 64.00 295 ASP A CA 1
ATOM 2338 C C . ASP A 1 295 ? -0.987 8.954 -6.798 1.00 64.00 295 ASP A C 1
ATOM 2340 O O . ASP A 1 295 ? -0.877 10.170 -6.989 1.00 64.00 295 ASP A O 1
ATOM 2344 N N . THR A 1 296 ? -1.916 8.459 -5.983 1.00 68.81 296 THR A N 1
ATOM 2345 C CA . THR A 1 296 ? -2.779 9.316 -5.174 1.00 68.81 296 THR A CA 1
ATOM 2346 C C . THR A 1 296 ? -2.164 9.500 -3.791 1.00 68.81 296 THR A C 1
ATOM 2348 O O . THR A 1 296 ? -1.719 8.557 -3.136 1.00 68.81 296 THR A O 1
ATOM 2351 N N . THR A 1 297 ? -2.147 10.740 -3.303 1.00 74.00 297 THR A N 1
ATOM 2352 C CA . THR A 1 297 ? -1.735 11.016 -1.918 1.00 74.00 297 THR A CA 1
ATOM 2353 C C . THR A 1 297 ? -2.856 10.740 -0.919 1.00 74.00 297 THR A C 1
ATOM 2355 O O . THR A 1 297 ? -2.618 10.666 0.281 1.00 74.00 297 THR A O 1
ATOM 2358 N N . SER A 1 298 ? -4.083 10.565 -1.402 1.00 84.44 298 SER A N 1
ATOM 2359 C CA . SER A 1 298 ? -5.256 10.185 -0.626 1.00 84.44 298 SER A CA 1
ATOM 2360 C C . SER A 1 298 ? -5.626 8.733 -0.869 1.00 84.44 298 SER A C 1
ATOM 2362 O O . SER A 1 298 ? -5.328 8.200 -1.930 1.00 84.44 298 SER A O 1
ATOM 2364 N N . GLY A 1 299 ? -6.362 8.132 0.055 1.00 89.50 299 GLY A N 1
ATOM 2365 C CA . GLY A 1 299 ? -6.926 6.808 -0.136 1.00 89.50 299 GLY A CA 1
ATOM 2366 C C . GLY A 1 299 ? -8.161 6.571 0.711 1.00 89.50 299 GLY A C 1
ATOM 2367 O O . GLY A 1 299 ? -8.559 7.388 1.546 1.00 89.50 299 GLY A O 1
ATOM 2368 N N . PHE A 1 300 ? -8.784 5.433 0.456 1.00 91.56 300 PHE A N 1
ATOM 2369 C CA . PHE A 1 300 ? -10.019 4.999 1.067 1.00 91.56 300 PHE A CA 1
ATOM 2370 C C . PHE A 1 300 ? -9.806 3.665 1.763 1.00 91.56 300 PHE A C 1
ATOM 2372 O O . PHE A 1 300 ? -9.066 2.800 1.296 1.00 91.56 300 PHE A O 1
ATOM 2379 N N . THR A 1 301 ? -10.492 3.493 2.883 1.00 92.88 301 THR A N 1
ATOM 2380 C CA . THR A 1 301 ? -10.644 2.195 3.535 1.00 92.88 301 THR A CA 1
ATOM 2381 C C . THR A 1 301 ? -12.119 1.963 3.778 1.00 92.88 301 THR A C 1
ATOM 2383 O O . THR A 1 301 ? -12.839 2.862 4.219 1.00 92.88 301 THR A O 1
ATOM 2386 N N . GLU A 1 302 ? -12.576 0.773 3.435 1.00 93.69 302 GLU A N 1
ATOM 2387 C CA . GLU A 1 302 ? -13.946 0.350 3.624 1.00 93.69 302 GLU A CA 1
ATOM 2388 C C . GLU A 1 302 ? -13.940 -0.953 4.410 1.00 93.69 302 GLU A C 1
ATOM 2390 O O . GLU A 1 302 ? -13.330 -1.939 3.990 1.00 93.69 302 GLU A O 1
ATOM 2395 N N . ASN A 1 303 ? -14.578 -0.918 5.575 1.00 95.12 303 ASN A N 1
ATOM 2396 C CA . ASN A 1 303 ? -14.532 -1.978 6.570 1.00 95.12 303 ASN A CA 1
ATOM 2397 C C . ASN A 1 303 ? -15.956 -2.383 6.942 1.00 95.12 303 ASN A C 1
ATOM 2399 O O . ASN A 1 303 ? -16.825 -1.520 7.116 1.00 95.12 303 ASN A O 1
ATOM 2403 N N . TYR A 1 304 ? -16.155 -3.688 7.086 1.00 96.50 304 TYR A N 1
ATOM 2404 C CA . TYR A 1 304 ? -17.373 -4.294 7.601 1.00 96.50 304 TYR A CA 1
ATOM 2405 C C . TYR A 1 304 ? -17.046 -5.035 8.892 1.00 96.50 304 TYR A C 1
ATOM 2407 O O . TYR A 1 304 ? -15.979 -5.640 9.015 1.00 96.50 304 TYR A O 1
ATOM 2415 N N . TYR A 1 305 ? -17.974 -4.984 9.840 1.00 97.56 305 TYR A N 1
ATOM 2416 C CA . TYR A 1 305 ? -17.808 -5.561 11.168 1.00 97.56 305 TYR A CA 1
ATOM 2417 C C . TYR A 1 305 ? -18.939 -6.531 11.507 1.00 97.56 305 TYR A C 1
ATOM 2419 O O . TYR A 1 305 ? -20.016 -6.528 10.900 1.00 97.56 305 TYR A O 1
ATOM 2427 N N . HIS A 1 306 ? -18.701 -7.361 12.511 1.00 97.19 306 HIS A N 1
ATOM 2428 C CA . HIS A 1 306 ? -19.703 -8.214 13.132 1.00 97.19 306 HIS A CA 1
ATOM 2429 C C . HIS A 1 306 ? -20.437 -7.462 14.258 1.00 97.19 306 HIS A C 1
ATOM 2431 O O . HIS A 1 306 ? -20.409 -7.880 15.407 1.00 97.19 306 HIS A O 1
ATOM 2437 N N . GLY A 1 307 ? -21.077 -6.330 13.947 1.00 97.31 307 GLY A N 1
ATOM 2438 C CA . GLY A 1 307 ? -21.883 -5.547 14.895 1.00 97.31 307 GLY A CA 1
ATOM 2439 C C . GLY A 1 307 ? -22.264 -4.167 14.360 1.00 97.31 307 GLY A C 1
ATOM 2440 O O . GLY A 1 307 ? -21.851 -3.805 13.259 1.00 97.31 307 GLY A O 1
ATOM 2441 N N . ASN A 1 308 ? -23.055 -3.390 15.111 1.00 97.94 308 ASN A N 1
ATOM 2442 C CA . ASN A 1 308 ? -23.474 -2.052 14.669 1.00 97.94 308 ASN A CA 1
ATOM 2443 C C . ASN A 1 308 ? -22.494 -0.975 15.147 1.00 97.94 308 ASN A C 1
ATOM 2445 O O . ASN A 1 308 ? -22.252 -0.821 16.345 1.00 97.94 308 ASN A O 1
ATOM 2449 N N . ILE A 1 309 ? -21.978 -0.183 14.213 1.00 98.06 309 ILE A N 1
ATOM 2450 C CA . ILE A 1 309 ? -20.980 0.848 14.478 1.00 98.06 309 ILE A CA 1
ATOM 2451 C C . ILE A 1 309 ? -21.656 2.117 15.010 1.00 98.06 309 ILE A C 1
ATOM 2453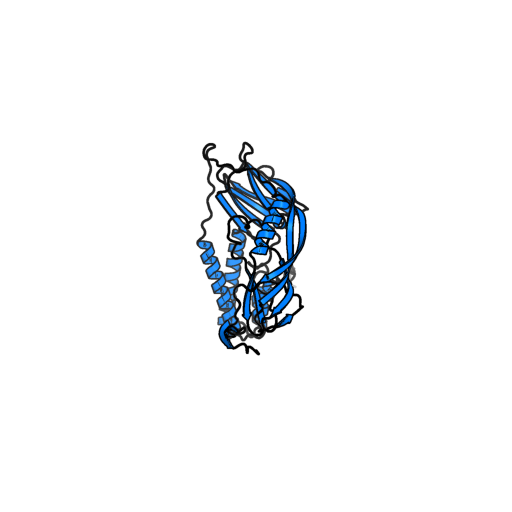 O O . ILE A 1 309 ? -22.498 2.727 14.345 1.00 98.06 309 ILE A O 1
ATOM 2457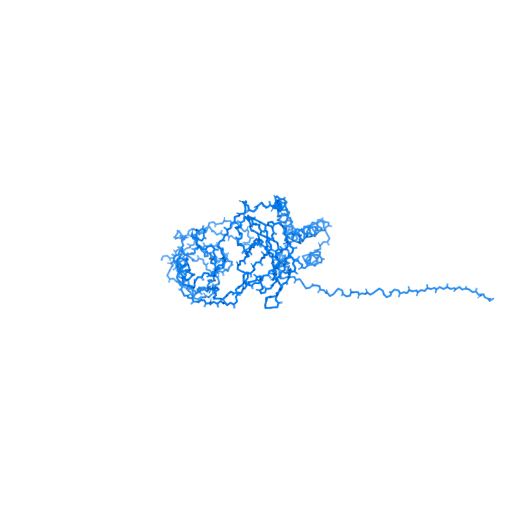 N N . ASP A 1 310 ? -21.221 2.563 16.186 1.00 98.00 310 ASP A N 1
ATOM 2458 C CA . ASP A 1 310 ? -21.543 3.882 16.738 1.00 98.00 310 ASP A CA 1
ATOM 2459 C C . ASP A 1 310 ? -20.420 4.889 16.453 1.00 98.00 310 ASP A C 1
ATOM 2461 O O . ASP A 1 310 ? -20.665 5.997 15.965 1.00 98.00 310 ASP A O 1
ATOM 2465 N N . LYS A 1 311 ? -19.169 4.478 16.704 1.00 97.94 311 LYS A N 1
ATOM 2466 C CA . LYS A 1 311 ? -17.971 5.317 16.559 1.00 97.94 311 LYS A CA 1
ATOM 2467 C C . LYS A 1 311 ? -16.836 4.553 15.920 1.00 97.94 311 LYS A C 1
ATOM 2469 O O . LYS A 1 311 ? -16.796 3.328 15.942 1.00 97.94 311 LYS A O 1
ATOM 2474 N N . VAL A 1 312 ? -15.880 5.298 15.389 1.00 98.25 312 VAL A N 1
ATOM 2475 C CA . VAL A 1 312 ? -14.705 4.737 14.740 1.00 98.25 312 VAL A CA 1
ATOM 2476 C C . VAL A 1 312 ? -13.455 5.435 15.247 1.00 98.25 312 VAL A C 1
ATOM 2478 O O . VAL A 1 312 ? -13.357 6.661 15.209 1.00 98.25 312 VAL A O 1
ATOM 2481 N N . ASN A 1 313 ? -12.491 4.646 15.705 1.00 98.31 313 ASN A N 1
ATOM 2482 C CA . ASN A 1 313 ? -11.153 5.092 16.050 1.00 98.31 313 ASN A CA 1
ATOM 2483 C C . ASN A 1 313 ? -10.212 4.801 14.879 1.00 98.31 313 ASN A C 1
ATOM 2485 O O . ASN A 1 313 ? -10.043 3.654 14.466 1.00 98.31 313 ASN A O 1
ATOM 2489 N N . VAL A 1 314 ? -9.574 5.845 14.362 1.00 98.06 314 VAL A N 1
ATOM 2490 C CA . VAL A 1 314 ? -8.510 5.744 13.364 1.00 98.06 314 VAL A CA 1
ATOM 2491 C C . VAL A 1 314 ? -7.177 5.909 14.078 1.00 98.06 314 VAL A C 1
ATOM 2493 O O . VAL A 1 314 ? -6.884 6.966 14.643 1.00 98.06 314 VAL A O 1
ATOM 2496 N N . TYR A 1 315 ? -6.376 4.852 14.060 1.00 97.69 315 TYR A N 1
ATOM 2497 C CA . TYR A 1 315 ? -5.052 4.824 14.660 1.00 97.69 315 TYR A CA 1
ATOM 2498 C C . TYR A 1 315 ? -3.997 5.183 13.621 1.00 97.69 315 TYR A C 1
ATOM 2500 O O . TYR A 1 315 ? -3.930 4.564 12.556 1.00 97.69 315 TYR A O 1
ATOM 2508 N N . LEU A 1 316 ? -3.173 6.184 13.933 1.00 97.06 316 LEU A N 1
ATOM 2509 C CA . LEU A 1 316 ? -2.131 6.690 13.041 1.00 97.06 316 LEU A CA 1
ATOM 2510 C C . LEU A 1 316 ? -0.767 6.683 13.728 1.00 97.06 316 LEU A C 1
ATOM 2512 O O . LEU A 1 316 ? -0.649 6.984 14.915 1.00 97.06 316 LEU A O 1
ATOM 2516 N N . SER A 1 317 ? 0.279 6.389 12.966 1.00 96.12 317 SER A N 1
ATOM 2517 C CA . SER A 1 317 ? 1.666 6.494 13.406 1.00 96.12 317 SER A CA 1
ATOM 2518 C C . SER A 1 317 ? 2.058 7.958 13.597 1.00 96.12 317 SER A C 1
ATOM 2520 O O . SER A 1 317 ? 2.135 8.709 12.630 1.00 96.12 317 SER A O 1
ATOM 2522 N N . ASP A 1 318 ? 2.419 8.340 14.820 1.00 95.62 318 ASP A N 1
ATOM 2523 C CA . ASP A 1 318 ? 2.921 9.677 15.154 1.00 95.62 318 ASP A CA 1
ATOM 2524 C C . ASP A 1 318 ? 4.427 9.727 15.453 1.00 95.62 318 ASP A C 1
ATOM 2526 O O . ASP A 1 318 ? 5.015 10.788 15.658 1.00 95.62 318 ASP A O 1
ATOM 2530 N N . GLY A 1 319 ? 5.088 8.577 15.420 1.00 94.31 319 GLY A N 1
ATOM 2531 C CA . GLY A 1 319 ? 6.531 8.469 15.557 1.00 94.31 319 GLY A CA 1
ATOM 2532 C C . GLY A 1 319 ? 6.997 7.129 15.029 1.00 94.31 319 GLY A C 1
ATOM 2533 O O . GLY A 1 319 ? 6.330 6.117 15.234 1.00 94.31 319 GLY A O 1
ATOM 2534 N N . ARG A 1 320 ? 8.139 7.128 14.345 1.00 94.19 320 ARG A N 1
ATOM 2535 C CA . ARG A 1 320 ? 8.736 5.931 13.754 1.00 94.19 320 ARG A CA 1
ATOM 2536 C C . ARG A 1 320 ? 10.198 5.853 14.135 1.00 94.19 320 ARG A C 1
ATOM 2538 O O . ARG A 1 320 ? 10.894 6.868 14.118 1.00 94.19 320 ARG A O 1
ATOM 2545 N N . ASN A 1 321 ? 10.661 4.650 14.435 1.00 95.25 321 ASN A N 1
ATOM 2546 C CA . ASN A 1 321 ? 12.084 4.371 14.468 1.00 95.25 321 ASN A CA 1
ATOM 2547 C C . ASN A 1 321 ? 12.511 3.832 13.104 1.00 95.25 321 ASN A C 1
ATOM 2549 O O . ASN A 1 321 ? 11.843 2.959 12.551 1.00 95.25 321 ASN A O 1
ATOM 2553 N N . LYS A 1 322 ? 13.610 4.359 12.565 1.00 95.12 322 LYS A N 1
ATOM 2554 C CA . LYS A 1 322 ? 14.197 3.898 11.305 1.00 95.12 322 LYS A CA 1
ATOM 2555 C C . LYS A 1 322 ? 15.431 3.080 11.630 1.00 95.12 322 LYS A C 1
ATOM 2557 O O . LYS A 1 322 ? 16.320 3.559 12.327 1.00 95.12 322 LYS A O 1
ATOM 2562 N N . ILE A 1 323 ? 15.482 1.865 11.110 1.00 95.50 323 ILE A N 1
ATOM 2563 C CA . ILE A 1 323 ? 16.618 0.972 11.267 1.00 95.50 323 ILE A CA 1
ATOM 2564 C C . ILE A 1 323 ? 17.306 0.830 9.918 1.00 95.50 323 ILE A C 1
ATOM 2566 O O . ILE A 1 323 ? 16.656 0.613 8.895 1.00 95.50 323 ILE A O 1
ATOM 2570 N N . LYS A 1 324 ? 18.632 0.938 9.949 1.00 95.19 324 LYS A N 1
ATOM 2571 C CA . LYS A 1 324 ? 19.516 0.576 8.851 1.00 95.19 324 LYS A CA 1
ATOM 2572 C C . LYS A 1 324 ? 20.487 -0.476 9.362 1.00 95.19 324 LYS A C 1
ATOM 2574 O O . LYS A 1 324 ? 21.156 -0.245 10.367 1.00 95.19 324 LYS A O 1
ATOM 2579 N N . GLN A 1 325 ? 20.556 -1.611 8.683 1.00 95.12 325 GLN A N 1
ATOM 2580 C CA . GLN A 1 325 ? 21.491 -2.685 9.011 1.00 95.12 325 GLN A CA 1
ATOM 2581 C C . GLN A 1 325 ? 21.974 -3.385 7.747 1.00 95.12 325 GLN A C 1
ATOM 2583 O O . GLN A 1 325 ? 21.385 -3.221 6.683 1.00 95.12 325 GLN A O 1
ATOM 2588 N N . GLN A 1 326 ? 23.042 -4.165 7.862 1.00 95.50 326 GLN A N 1
ATOM 2589 C CA . GLN A 1 326 ? 23.546 -4.974 6.760 1.00 95.50 326 GLN A CA 1
ATOM 2590 C C . GLN A 1 326 ? 23.110 -6.426 6.921 1.00 95.50 326 GLN A C 1
ATOM 2592 O O . GLN A 1 326 ? 23.079 -6.949 8.033 1.00 95.50 326 GLN A O 1
ATOM 2597 N N . THR A 1 327 ? 22.783 -7.071 5.806 1.00 95.12 327 THR A N 1
ATOM 2598 C CA . THR A 1 327 ? 22.587 -8.523 5.736 1.00 95.12 327 THR A CA 1
ATOM 2599 C C . THR A 1 327 ? 23.163 -9.067 4.434 1.00 95.12 327 THR A C 1
ATOM 2601 O O . THR A 1 327 ? 23.446 -8.306 3.506 1.00 95.12 327 THR A O 1
ATOM 2604 N N . VAL A 1 328 ? 23.335 -10.383 4.361 1.00 96.19 328 VAL A N 1
ATOM 2605 C CA . VAL A 1 328 ? 23.728 -11.083 3.137 1.00 96.19 328 VAL A CA 1
ATOM 2606 C C . VAL A 1 328 ? 22.535 -11.886 2.643 1.00 96.19 328 VAL A C 1
ATOM 2608 O O . VAL A 1 328 ? 22.067 -12.787 3.334 1.00 96.19 328 VAL A O 1
ATOM 2611 N N . LEU A 1 329 ? 22.055 -11.563 1.446 1.00 95.94 329 LEU A N 1
ATOM 2612 C CA . LEU A 1 329 ? 21.042 -12.350 0.754 1.00 95.94 329 LEU A CA 1
ATOM 2613 C C . LEU A 1 329 ? 21.734 -13.470 -0.018 1.00 95.94 329 LEU A C 1
ATOM 2615 O O . LEU A 1 329 ? 22.698 -13.213 -0.741 1.00 95.94 329 LEU A O 1
ATOM 2619 N N . GLN A 1 330 ? 21.230 -14.691 0.122 1.00 95.75 330 GLN A N 1
ATOM 2620 C CA . GLN A 1 330 ? 21.686 -15.845 -0.652 1.00 95.75 330 GLN A CA 1
ATOM 2621 C C . GLN A 1 330 ? 20.804 -16.027 -1.885 1.00 95.75 330 GLN A C 1
ATOM 2623 O O . GLN A 1 330 ? 19.591 -15.795 -1.815 1.00 95.75 330 GLN A O 1
ATOM 2628 N N . ASN A 1 331 ? 21.399 -16.452 -2.999 1.00 94.00 331 ASN A N 1
ATOM 2629 C CA . ASN A 1 331 ? 20.624 -16.870 -4.159 1.00 94.00 331 ASN A CA 1
ATOM 2630 C C . ASN A 1 331 ? 19.914 -18.186 -3.826 1.00 94.00 331 ASN A C 1
ATOM 2632 O O . ASN A 1 331 ? 20.568 -19.177 -3.505 1.00 94.00 331 ASN A O 1
ATOM 2636 N N . ILE A 1 332 ? 18.583 -18.195 -3.872 1.00 92.31 332 ILE A N 1
ATOM 2637 C CA . ILE A 1 332 ? 17.790 -19.383 -3.511 1.00 92.31 332 ILE A CA 1
ATOM 2638 C C . ILE A 1 332 ? 17.548 -20.318 -4.697 1.00 92.31 332 ILE A C 1
ATOM 2640 O O . ILE A 1 332 ? 17.190 -21.475 -4.496 1.00 92.31 332 ILE A O 1
ATOM 2644 N N . GLU A 1 333 ? 17.771 -19.839 -5.921 1.00 88.94 333 GLU A N 1
ATOM 2645 C CA . GLU A 1 333 ? 17.641 -20.614 -7.158 1.00 88.94 333 GLU A CA 1
ATOM 2646 C C . GLU A 1 333 ? 18.814 -20.292 -8.104 1.00 88.94 333 GLU A C 1
ATOM 2648 O O . GLU A 1 333 ? 18.620 -19.746 -9.196 1.00 88.94 333 GLU A O 1
ATOM 2653 N N . PRO A 1 334 ? 20.067 -20.575 -7.698 1.00 85.12 334 PRO A N 1
ATOM 2654 C CA . PRO A 1 334 ? 21.212 -20.246 -8.523 1.00 85.12 334 PRO A CA 1
ATOM 2655 C C . PRO A 1 334 ? 21.272 -21.137 -9.764 1.00 85.12 334 PRO A C 1
ATOM 2657 O O . PRO A 1 334 ? 21.164 -22.363 -9.699 1.00 85.12 334 PRO A O 1
ATOM 2660 N N . ASN A 1 335 ? 21.508 -20.516 -10.916 1.00 78.75 335 ASN A N 1
ATOM 2661 C CA . ASN A 1 335 ? 21.700 -21.238 -12.162 1.00 78.75 335 ASN A CA 1
ATOM 2662 C C . ASN A 1 335 ? 23.190 -21.480 -12.433 1.00 78.75 335 ASN A C 1
ATOM 2664 O O . ASN A 1 335 ? 23.858 -20.679 -13.090 1.00 78.75 335 ASN A O 1
ATOM 2668 N N . TYR A 1 336 ? 23.704 -22.602 -11.926 1.00 76.38 336 TYR A N 1
ATOM 2669 C CA . TYR A 1 336 ? 25.101 -23.020 -12.115 1.00 76.38 336 TYR A CA 1
ATOM 2670 C C . TYR A 1 336 ? 25.352 -23.809 -13.396 1.00 76.38 336 TYR A C 1
ATOM 2672 O O . TYR A 1 336 ? 26.495 -24.065 -13.758 1.00 76.38 336 TYR A O 1
ATOM 2680 N N . THR A 1 337 ? 24.292 -24.200 -14.103 1.00 67.19 337 THR A N 1
ATOM 2681 C CA . THR A 1 337 ? 24.418 -25.036 -15.304 1.00 67.19 337 THR A CA 1
ATOM 2682 C C . THR A 1 337 ? 25.020 -24.284 -16.491 1.00 67.19 337 THR A C 1
ATOM 2684 O O . THR A 1 337 ? 25.400 -24.899 -17.483 1.00 67.19 337 THR A O 1
ATOM 2687 N N . GLY A 1 338 ? 25.067 -22.951 -16.413 1.00 60.84 338 GLY A N 1
ATOM 2688 C CA . GLY A 1 338 ? 25.452 -22.079 -17.516 1.00 60.84 338 GLY A CA 1
ATOM 2689 C C . GLY A 1 338 ? 24.378 -21.946 -18.604 1.00 60.84 338 GLY A C 1
ATOM 2690 O O . GLY A 1 338 ? 24.560 -21.171 -19.537 1.00 60.84 338 GLY A O 1
ATOM 2691 N N . TYR A 1 339 ? 23.247 -22.651 -18.503 1.00 61.59 339 TYR A N 1
ATOM 2692 C CA . TYR A 1 339 ? 22.132 -22.542 -19.443 1.00 61.59 339 TYR A CA 1
ATOM 2693 C C . TYR A 1 339 ? 21.070 -21.618 -18.886 1.00 61.59 339 TYR A C 1
ATOM 2695 O O . TYR A 1 339 ? 20.326 -21.996 -17.988 1.00 61.59 339 TYR A O 1
ATOM 2703 N N . THR A 1 340 ? 20.966 -20.409 -19.421 1.00 65.06 340 THR A N 1
ATOM 2704 C CA . THR A 1 340 ? 19.986 -19.438 -18.944 1.00 65.06 340 THR A CA 1
ATOM 2705 C C . THR A 1 340 ? 18.874 -19.263 -19.964 1.00 65.06 340 THR A C 1
ATOM 2707 O O . THR A 1 340 ? 19.131 -18.907 -21.112 1.00 65.06 340 THR A O 1
ATOM 2710 N N . LEU A 1 341 ? 17.632 -19.493 -19.536 1.00 64.62 341 LEU A N 1
ATOM 2711 C CA . LEU A 1 341 ? 16.461 -18.966 -20.229 1.00 64.62 341 LEU A CA 1
ATOM 2712 C C . LEU A 1 341 ? 16.502 -17.446 -20.087 1.00 64.62 341 LEU A C 1
ATOM 2714 O O . LEU A 1 341 ? 16.310 -16.900 -19.003 1.00 64.62 341 LEU A O 1
ATOM 2718 N N . THR A 1 342 ? 16.837 -16.779 -21.179 1.00 66.31 342 THR A N 1
ATOM 2719 C CA . THR A 1 342 ? 16.882 -15.325 -21.267 1.00 66.31 342 THR A CA 1
ATOM 2720 C C . THR A 1 342 ? 15.618 -14.827 -21.932 1.00 66.31 342 THR A C 1
ATOM 2722 O O . THR A 1 342 ? 15.173 -15.397 -22.924 1.00 66.31 342 THR A O 1
ATOM 2725 N N . GLN A 1 343 ? 15.055 -13.752 -21.399 1.00 69.62 343 GLN A N 1
ATOM 2726 C CA . GLN A 1 343 ? 14.024 -13.006 -22.102 1.00 69.62 343 GLN A CA 1
ATOM 2727 C C . GLN A 1 343 ? 14.701 -11.933 -22.958 1.00 69.62 343 GLN A C 1
ATOM 2729 O O . GLN A 1 343 ? 15.492 -11.138 -22.442 1.00 69.62 343 GLN A O 1
ATOM 2734 N N . ASP A 1 344 ? 14.426 -11.925 -24.260 1.00 69.75 344 ASP A N 1
ATOM 2735 C CA . ASP A 1 344 ? 14.875 -10.853 -25.146 1.00 69.75 344 ASP A CA 1
ATOM 2736 C C . ASP A 1 344 ? 14.061 -9.578 -24.884 1.00 69.75 344 ASP A C 1
ATOM 2738 O O . ASP A 1 344 ? 12.832 -9.583 -24.950 1.00 69.75 344 ASP A O 1
ATOM 2742 N N . GLU A 1 345 ? 14.745 -8.467 -24.595 1.00 65.81 345 GLU A N 1
ATOM 2743 C CA . GLU A 1 345 ? 14.086 -7.210 -24.216 1.00 65.81 345 GLU A CA 1
ATOM 2744 C C . GLU A 1 345 ? 13.206 -6.612 -25.325 1.00 65.81 345 GLU A C 1
ATOM 2746 O O . GLU A 1 345 ? 12.295 -5.843 -25.025 1.00 65.81 345 GLU A O 1
ATOM 2751 N N . LYS A 1 346 ? 13.466 -6.919 -26.603 1.00 68.31 346 LYS A N 1
ATOM 2752 C CA . LYS A 1 346 ? 12.729 -6.322 -27.728 1.00 68.31 346 LYS A CA 1
ATOM 2753 C C . LYS A 1 346 ? 11.489 -7.120 -28.095 1.00 68.31 346 LYS A C 1
ATOM 2755 O O . LYS A 1 346 ? 10.488 -6.537 -28.498 1.00 68.31 346 LYS A O 1
ATOM 2760 N N . THR A 1 347 ? 11.581 -8.438 -28.000 1.00 67.06 347 THR A N 1
ATOM 2761 C CA . THR A 1 347 ? 10.567 -9.370 -28.507 1.00 67.06 347 THR A CA 1
ATOM 2762 C C . THR A 1 347 ? 9.797 -10.071 -27.397 1.00 67.06 347 THR A C 1
ATOM 2764 O O . THR A 1 347 ? 8.787 -10.709 -27.673 1.00 67.06 347 THR A O 1
ATOM 2767 N N . SER A 1 348 ? 10.254 -9.966 -26.144 1.00 64.06 348 SER A N 1
ATOM 2768 C CA . SER A 1 348 ? 9.763 -10.753 -25.005 1.00 64.06 348 SER A CA 1
ATOM 2769 C C . SER A 1 348 ? 9.868 -12.273 -25.199 1.00 64.06 348 SER A C 1
ATOM 2771 O O . SER A 1 348 ? 9.329 -13.019 -24.381 1.00 64.06 348 SER A O 1
ATOM 2773 N N . ALA A 1 349 ? 10.554 -12.744 -26.248 1.00 68.69 349 ALA A N 1
ATOM 2774 C CA . ALA A 1 349 ? 10.750 -14.160 -26.521 1.00 68.69 349 ALA A CA 1
ATOM 2775 C C . ALA A 1 349 ? 11.700 -14.784 -25.489 1.00 68.69 349 ALA A C 1
ATOM 2777 O O . ALA A 1 349 ? 12.641 -14.138 -25.020 1.00 68.69 349 ALA A O 1
ATOM 2778 N N . LEU A 1 350 ? 11.440 -16.045 -25.138 1.00 68.75 350 LEU A N 1
ATOM 2779 C CA . LEU A 1 350 ? 12.318 -16.845 -24.291 1.00 68.75 350 LEU A CA 1
ATOM 2780 C C . LEU A 1 350 ? 13.328 -17.581 -25.170 1.00 68.75 350 LEU A C 1
ATOM 2782 O O . LEU A 1 350 ? 12.944 -18.440 -25.959 1.00 68.75 350 LEU A O 1
ATOM 2786 N N . ASP A 1 351 ? 14.609 -17.285 -24.974 1.00 70.06 351 ASP A N 1
ATOM 2787 C CA . ASP A 1 351 ? 15.726 -17.925 -25.661 1.00 70.06 351 ASP A CA 1
ATOM 2788 C C . ASP A 1 351 ? 16.642 -18.621 -24.658 1.00 70.06 351 ASP A C 1
ATOM 2790 O O . ASP A 1 351 ? 17.040 -18.038 -23.646 1.00 70.06 351 ASP A O 1
ATOM 2794 N N . LEU A 1 352 ? 17.049 -19.852 -24.964 1.00 68.12 352 LEU A N 1
ATOM 2795 C CA . LEU A 1 352 ? 18.088 -20.543 -24.208 1.00 68.12 352 LEU A CA 1
ATOM 2796 C C . LEU A 1 352 ? 19.464 -20.024 -24.645 1.00 68.12 352 LEU A C 1
ATOM 2798 O O . LEU A 1 352 ? 19.878 -20.237 -25.785 1.00 68.12 352 LEU A O 1
ATOM 2802 N N . LYS A 1 353 ? 20.198 -19.373 -23.740 1.00 65.50 353 LYS A N 1
ATOM 2803 C CA . LYS A 1 353 ? 21.580 -18.934 -23.979 1.00 65.50 353 LYS A CA 1
ATOM 2804 C C . LYS A 1 353 ? 22.550 -19.654 -23.056 1.00 65.50 353 LYS A C 1
ATOM 2806 O O . LYS A 1 353 ? 22.281 -19.843 -21.872 1.00 65.50 353 LYS A O 1
ATOM 2811 N N . ILE A 1 354 ? 23.705 -20.012 -23.607 1.00 57.31 354 ILE A N 1
ATOM 2812 C CA . ILE A 1 354 ? 24.836 -20.532 -22.842 1.00 57.31 354 ILE A CA 1
ATOM 2813 C C . ILE A 1 354 ? 25.621 -19.323 -22.328 1.00 57.31 354 ILE A C 1
ATOM 2815 O O . ILE A 1 354 ? 26.264 -18.623 -23.112 1.00 57.31 354 ILE A O 1
ATOM 2819 N N . SER A 1 355 ? 25.570 -19.049 -21.025 1.00 55.88 355 SER A N 1
ATOM 2820 C CA . SER A 1 355 ? 26.568 -18.192 -20.393 1.00 55.88 355 SER A CA 1
ATOM 2821 C C . SER A 1 355 ? 27.865 -18.989 -20.373 1.00 55.88 355 SER A C 1
ATOM 2823 O O . SER A 1 355 ? 27.922 -20.043 -19.739 1.00 55.88 355 SER A O 1
ATOM 2825 N N . GLN A 1 356 ? 28.885 -18.540 -21.103 1.00 47.31 356 GLN A N 1
ATOM 2826 C CA . GLN A 1 356 ? 30.193 -19.186 -21.059 1.00 47.31 356 GLN A CA 1
ATOM 2827 C C . GLN A 1 356 ? 30.703 -19.151 -19.617 1.00 47.31 356 GLN A C 1
ATOM 2829 O O . GLN A 1 356 ? 31.072 -18.096 -19.100 1.00 47.31 356 GLN A O 1
ATOM 2834 N N . VAL A 1 357 ? 30.672 -20.309 -18.959 1.00 42.72 357 VAL A N 1
ATOM 2835 C CA . VAL A 1 357 ? 31.360 -20.525 -17.695 1.00 42.72 357 VAL A CA 1
ATOM 2836 C C . VAL A 1 357 ? 32.835 -20.593 -18.062 1.00 42.72 357 VAL A C 1
ATOM 2838 O O . VAL A 1 357 ? 33.319 -21.625 -18.519 1.00 42.72 357 VAL A O 1
ATOM 2841 N N . ASN A 1 358 ? 33.538 -19.468 -17.949 1.00 40.94 358 ASN A N 1
ATOM 2842 C CA . ASN A 1 358 ? 34.992 -19.507 -17.904 1.00 40.94 358 ASN A CA 1
ATOM 2843 C C . ASN A 1 358 ? 35.355 -20.093 -16.536 1.00 40.94 358 ASN A C 1
ATOM 2845 O O . ASN A 1 358 ? 35.359 -19.368 -15.543 1.00 40.94 358 ASN A O 1
ATOM 2849 N N . THR A 1 359 ? 35.534 -21.414 -16.496 1.00 38.84 359 THR A N 1
ATOM 2850 C CA . THR A 1 359 ? 36.170 -22.140 -15.385 1.00 38.84 359 THR A CA 1
ATOM 2851 C C . THR A 1 359 ? 37.599 -21.685 -15.171 1.00 38.84 359 THR A C 1
ATOM 2853 O O . THR A 1 359 ? 38.289 -21.488 -16.201 1.00 38.84 359 THR A O 1
#